Protein AF-A0A085LG33-F1 (afdb_monomer_lite)

Radius of gyration: 39.28 Å; chains: 1; bounding box: 78×73×115 Å

Secondary structure (DSSP, 8-state):
--------------------TTHHHHHHHHHHHHHHHHHHHS-----PPPPPPPPP-HHHHHHHHHHHHHHHHHHHHHHHGGG---HHHHHHHHHHHHHHHHHHHHHTSS---SSPP-----S---------------------------------------PPTT---HHHHHHHHHHHHHHHHHHHHH-SSTTHHHHHHHHHHHHHHHHTT-

Structure (mmCIF, N/CA/C/O backbone):
data_AF-A0A085LG33-F1
#
_entry.id   AF-A0A085LG33-F1
#
loop_
_atom_site.group_PDB
_atom_site.id
_atom_site.type_symbol
_atom_site.label_atom_id
_atom_site.label_alt_id
_atom_site.label_comp_id
_atom_site.label_asym_id
_atom_site.label_entity_id
_atom_site.label_seq_id
_atom_site.pdbx_PDB_ins_code
_atom_site.Cartn_x
_atom_site.Cartn_y
_atom_site.Cartn_z
_atom_site.occupancy
_atom_site.B_iso_or_equiv
_atom_site.auth_seq_id
_atom_site.auth_comp_id
_atom_site.auth_asym_id
_atom_site.auth_atom_id
_atom_site.pdbx_PDB_model_num
ATOM 1 N N . MET A 1 1 ? 47.974 -5.993 -89.145 1.00 41.78 1 MET A N 1
ATOM 2 C CA . MET A 1 1 ? 49.007 -6.316 -90.147 1.00 41.78 1 MET A CA 1
ATOM 3 C C . MET A 1 1 ? 50.126 -7.080 -89.443 1.00 41.78 1 MET A C 1
ATOM 5 O O . MET A 1 1 ? 50.953 -6.472 -88.785 1.00 41.78 1 MET A O 1
ATOM 9 N N . THR A 1 2 ? 50.053 -8.411 -89.475 1.00 54.66 2 THR A N 1
ATOM 10 C CA . THR A 1 2 ? 51.167 -9.375 -89.275 1.00 54.66 2 THR A CA 1
ATOM 11 C C . THR A 1 2 ? 51.956 -9.496 -90.606 1.00 54.66 2 THR A C 1
ATOM 13 O O . THR A 1 2 ? 51.573 -8.764 -91.527 1.00 54.66 2 THR A O 1
ATOM 16 N N . PRO A 1 3 ? 52.981 -10.370 -90.815 1.00 62.31 3 PRO A N 1
ATOM 17 C CA . PRO A 1 3 ? 53.649 -11.400 -89.975 1.00 62.31 3 PRO A CA 1
ATOM 18 C C . PRO A 1 3 ? 55.153 -11.077 -89.718 1.00 62.31 3 PRO A C 1
ATOM 20 O O . PRO A 1 3 ? 55.576 -9.968 -90.015 1.00 62.31 3 PRO A O 1
ATOM 23 N N . HIS A 1 4 ? 56.048 -11.920 -89.170 1.00 39.81 4 HIS A N 1
ATOM 24 C CA . HIS A 1 4 ? 56.007 -13.311 -88.651 1.00 39.81 4 HIS A CA 1
ATOM 25 C C . HIS A 1 4 ? 56.228 -13.303 -87.106 1.00 39.81 4 HIS A C 1
ATOM 27 O O . HIS A 1 4 ? 55.532 -12.516 -86.475 1.00 39.81 4 HIS A O 1
ATOM 33 N N . ALA A 1 5 ? 57.064 -14.065 -86.371 1.00 58.41 5 ALA A N 1
ATOM 34 C CA . ALA A 1 5 ? 58.000 -15.207 -86.545 1.00 58.41 5 ALA A CA 1
ATOM 35 C C . ALA A 1 5 ? 58.319 -15.794 -85.135 1.00 58.41 5 ALA A C 1
ATOM 37 O O . ALA A 1 5 ? 58.124 -15.076 -84.159 1.00 58.41 5 ALA A O 1
ATOM 38 N N . THR A 1 6 ? 58.876 -16.993 -84.889 1.00 49.44 6 THR A N 1
ATOM 39 C CA . THR A 1 6 ? 58.951 -18.317 -85.569 1.00 49.44 6 THR A CA 1
ATOM 40 C C . THR A 1 6 ? 59.405 -19.348 -84.490 1.00 49.44 6 THR A C 1
ATOM 42 O O . THR A 1 6 ? 59.875 -18.945 -83.428 1.00 49.44 6 THR A O 1
ATOM 45 N N . ALA A 1 7 ? 59.237 -20.663 -84.701 1.00 50.34 7 ALA A N 1
ATOM 46 C CA . ALA A 1 7 ? 59.680 -21.729 -83.774 1.00 50.34 7 ALA A CA 1
ATOM 47 C C . ALA A 1 7 ? 61.218 -21.990 -83.846 1.00 50.34 7 ALA A C 1
A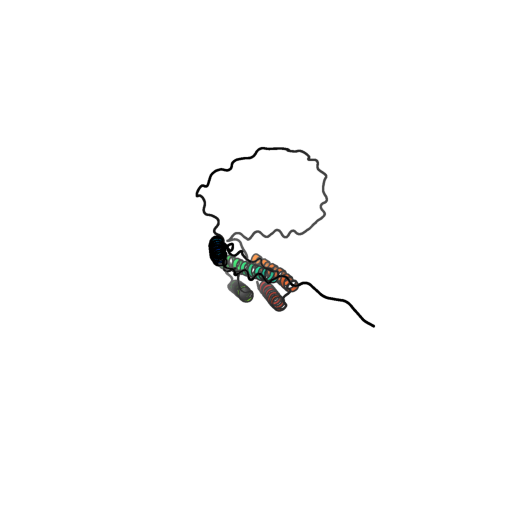TOM 49 O O . ALA A 1 7 ? 61.873 -21.449 -84.731 1.00 50.34 7 ALA A O 1
ATOM 50 N N . ALA A 1 8 ? 61.875 -22.796 -82.997 1.00 48.03 8 ALA A N 1
ATOM 51 C CA . ALA A 1 8 ? 61.416 -23.773 -81.996 1.00 48.03 8 ALA A CA 1
ATOM 52 C C . ALA A 1 8 ? 62.499 -24.038 -80.918 1.00 48.03 8 ALA A C 1
ATOM 54 O O . ALA A 1 8 ? 63.659 -23.714 -81.148 1.00 48.03 8 ALA A O 1
ATOM 55 N N . ASP A 1 9 ? 62.148 -24.743 -79.832 1.00 48.12 9 ASP A N 1
ATOM 56 C CA . ASP A 1 9 ? 62.780 -26.039 -79.496 1.00 48.12 9 ASP A CA 1
ATOM 57 C C . ASP A 1 9 ? 61.857 -26.876 -78.571 1.00 48.12 9 ASP A C 1
ATOM 59 O O . ASP A 1 9 ? 60.922 -26.338 -77.971 1.00 48.12 9 ASP A O 1
ATOM 63 N N . ALA A 1 10 ? 62.072 -28.194 -78.475 1.00 54.81 10 ALA A N 1
ATOM 64 C CA . ALA A 1 10 ? 61.230 -29.133 -77.730 1.00 54.81 10 ALA A CA 1
ATOM 65 C C . ALA A 1 10 ? 62.038 -30.227 -76.993 1.00 54.81 10 ALA A C 1
ATOM 67 O O . ALA A 1 10 ? 62.271 -31.319 -77.511 1.00 54.81 10 ALA A O 1
ATOM 68 N N . ALA A 1 11 ? 62.384 -29.962 -75.728 1.00 58.31 11 ALA A N 1
ATOM 69 C CA . ALA A 1 11 ? 63.059 -30.899 -74.818 1.00 58.31 11 ALA A CA 1
ATOM 70 C C . ALA A 1 11 ? 62.068 -31.622 -73.856 1.00 58.31 11 ALA A C 1
ATOM 72 O O . ALA A 1 11 ? 60.927 -31.178 -73.685 1.00 58.31 11 ALA A O 1
ATOM 73 N N . PRO A 1 12 ? 62.426 -32.783 -73.262 1.00 48.97 12 PRO A N 1
ATOM 74 C CA . PRO A 1 12 ? 61.438 -33.828 -72.963 1.00 48.97 12 PRO A CA 1
ATOM 75 C C . PRO A 1 12 ? 60.661 -33.698 -71.640 1.00 48.97 12 PRO A C 1
ATOM 77 O O . PRO A 1 12 ? 61.164 -33.273 -70.600 1.00 48.97 12 PRO A O 1
ATOM 80 N N . ARG A 1 13 ? 59.419 -34.210 -71.653 1.00 57.16 13 ARG A N 1
ATOM 81 C CA . ARG A 1 13 ? 58.534 -34.321 -70.478 1.00 57.16 13 ARG A CA 1
ATOM 82 C C . ARG A 1 13 ? 59.014 -35.393 -69.488 1.00 57.16 13 ARG A C 1
ATOM 84 O O . ARG A 1 13 ? 58.616 -36.555 -69.579 1.00 57.16 13 ARG A O 1
ATOM 91 N N . ALA A 1 14 ? 59.783 -34.996 -68.479 1.00 50.53 14 ALA A N 1
ATOM 92 C CA . ALA A 1 14 ? 60.143 -35.868 -67.360 1.00 50.53 14 ALA A CA 1
ATOM 93 C C . ALA A 1 14 ? 58.931 -36.179 -66.448 1.00 50.53 14 ALA A C 1
ATOM 95 O O . ALA A 1 14 ? 58.650 -35.456 -65.490 1.00 50.53 14 ALA A O 1
ATOM 96 N N . ARG A 1 15 ? 58.221 -37.290 -66.700 1.00 57.84 15 ARG A N 1
ATOM 97 C CA . ARG A 1 15 ? 57.230 -37.849 -65.756 1.00 57.84 15 ARG A CA 1
ATOM 98 C C . ARG A 1 15 ? 57.931 -38.328 -64.474 1.00 57.84 15 ARG A C 1
ATOM 100 O O . ARG A 1 15 ? 58.356 -39.475 -64.396 1.00 57.84 15 ARG A O 1
ATOM 107 N N . ARG A 1 16 ? 58.000 -37.482 -63.440 1.00 57.19 16 ARG A N 1
ATOM 108 C CA . ARG A 1 16 ? 58.341 -37.926 -62.076 1.00 57.19 16 ARG A CA 1
ATOM 109 C C . ARG A 1 16 ? 57.080 -38.380 -61.340 1.00 57.19 16 ARG A C 1
ATOM 111 O O . ARG A 1 16 ? 56.243 -37.569 -60.949 1.00 57.19 16 ARG A O 1
ATOM 118 N N . THR A 1 17 ? 56.943 -39.690 -61.171 1.00 53.16 17 THR A N 1
ATOM 119 C CA . THR A 1 17 ? 55.917 -40.317 -60.333 1.00 53.16 17 THR A CA 1
ATOM 120 C C . THR A 1 17 ? 56.152 -39.984 -58.856 1.00 53.16 17 THR A C 1
ATOM 122 O O . THR A 1 17 ? 57.271 -40.064 -58.355 1.00 53.16 17 THR A O 1
ATOM 125 N N . ARG A 1 18 ? 55.089 -39.604 -58.136 1.00 60.16 18 ARG A N 1
ATOM 126 C CA . ARG A 1 18 ? 55.123 -39.410 -56.675 1.00 60.16 18 ARG A CA 1
ATOM 127 C C . ARG A 1 18 ? 54.952 -40.761 -55.973 1.00 60.16 18 ARG A C 1
ATOM 129 O O . ARG A 1 18 ? 54.028 -41.489 -56.331 1.00 60.16 18 ARG A O 1
ATOM 136 N N . PRO A 1 19 ? 55.726 -41.036 -54.910 1.00 48.34 19 PRO A N 1
ATOM 137 C CA . PRO A 1 19 ? 55.093 -41.581 -53.706 1.00 48.34 19 PRO A CA 1
ATOM 138 C C . PRO A 1 19 ? 55.741 -41.071 -52.401 1.00 48.34 19 PRO A C 1
ATOM 140 O O . PRO A 1 19 ? 56.693 -41.654 -51.901 1.00 48.34 19 PRO A O 1
ATOM 143 N N . ALA A 1 20 ? 55.175 -40.018 -51.799 1.00 52.09 20 ALA A N 1
ATOM 144 C CA . ALA A 1 20 ? 55.536 -39.566 -50.439 1.00 52.09 20 ALA A CA 1
ATOM 145 C C . ALA A 1 20 ? 54.315 -39.237 -49.545 1.00 52.09 20 ALA A C 1
ATOM 147 O O . ALA A 1 20 ? 54.454 -38.857 -48.386 1.00 52.09 20 ALA A O 1
ATOM 148 N N . ALA A 1 21 ? 53.090 -39.426 -50.049 1.00 53.28 21 ALA A N 1
ATOM 149 C CA . ALA A 1 21 ? 51.847 -38.987 -49.399 1.00 53.28 21 ALA A CA 1
ATOM 150 C C . ALA A 1 21 ? 51.365 -39.864 -48.216 1.00 53.28 21 ALA A C 1
ATOM 152 O O . ALA A 1 21 ? 50.241 -39.690 -47.748 1.00 53.28 21 ALA A O 1
ATOM 153 N N . ARG A 1 22 ? 52.183 -40.814 -47.735 1.00 52.50 22 ARG A N 1
ATOM 154 C CA . ARG A 1 22 ? 51.865 -41.654 -46.561 1.00 52.50 22 ARG A CA 1
ATOM 155 C C . ARG A 1 22 ? 52.413 -41.070 -45.253 1.00 52.50 22 ARG A C 1
ATOM 157 O O . ARG A 1 22 ? 51.675 -41.030 -44.276 1.00 52.50 22 ARG A O 1
ATOM 164 N N . ALA A 1 23 ? 53.638 -40.538 -45.254 1.00 53.12 23 ALA A N 1
ATOM 165 C CA . ALA A 1 23 ? 54.247 -39.936 -44.062 1.00 53.12 23 ALA A CA 1
ATOM 166 C C . ALA A 1 23 ? 53.465 -38.702 -43.571 1.00 53.12 23 ALA A C 1
ATOM 168 O O . ALA A 1 23 ? 53.083 -38.630 -42.406 1.00 53.12 23 ALA A O 1
ATOM 169 N N . GLY A 1 24 ? 53.131 -37.778 -44.482 1.00 51.50 24 GLY A N 1
ATOM 170 C CA . GLY A 1 24 ? 52.383 -36.562 -44.137 1.00 51.50 24 GLY A CA 1
ATOM 171 C C . GLY A 1 24 ? 50.966 -36.817 -43.607 1.00 51.50 24 GLY A C 1
ATOM 172 O O . GLY A 1 24 ? 50.487 -36.046 -42.784 1.00 51.50 24 GLY A O 1
ATOM 173 N N . ARG A 1 25 ? 50.302 -37.912 -44.016 1.00 53.66 25 ARG A N 1
ATOM 174 C CA . ARG A 1 25 ? 48.981 -38.281 -43.474 1.00 53.66 25 ARG A CA 1
ATOM 175 C C . ARG A 1 25 ? 49.061 -38.802 -42.042 1.00 53.66 25 ARG A C 1
ATOM 177 O O . ARG A 1 25 ? 48.200 -38.447 -41.249 1.00 53.66 25 ARG A O 1
ATOM 184 N N . LEU A 1 26 ? 50.082 -39.590 -41.700 1.00 53.78 26 LEU A N 1
ATOM 185 C CA . LEU A 1 26 ? 50.300 -40.010 -40.312 1.00 53.78 26 LEU A CA 1
ATOM 186 C C . LEU A 1 26 ? 50.648 -38.814 -39.422 1.00 53.78 26 LEU A C 1
ATOM 188 O O . LEU A 1 26 ? 50.049 -38.674 -38.362 1.00 53.78 26 LEU A O 1
ATOM 192 N N . LEU A 1 27 ? 51.524 -37.912 -39.880 1.00 55.50 27 LEU A N 1
ATOM 193 C CA . LEU A 1 27 ? 51.851 -36.699 -39.126 1.00 55.50 27 LEU A CA 1
ATOM 194 C C . LEU A 1 27 ? 50.610 -35.817 -38.898 1.00 55.50 27 LEU A C 1
ATOM 196 O O . LEU A 1 27 ? 50.380 -35.390 -37.775 1.00 55.50 27 LEU A O 1
ATOM 200 N N . ALA A 1 28 ? 49.783 -35.605 -39.929 1.00 56.53 28 ALA A N 1
ATOM 201 C CA . ALA A 1 28 ? 48.558 -34.810 -39.825 1.00 56.53 28 ALA A CA 1
ATOM 202 C C . ALA A 1 28 ? 47.484 -35.451 -38.927 1.00 56.53 28 ALA A C 1
ATOM 204 O O . ALA A 1 28 ? 46.782 -34.740 -38.214 1.00 56.53 28 ALA A O 1
ATOM 205 N N . VAL A 1 29 ? 47.353 -36.783 -38.925 1.00 58.19 29 VAL A N 1
ATOM 206 C CA . VAL A 1 29 ? 46.463 -37.481 -37.981 1.00 58.19 29 VAL A CA 1
ATOM 207 C C . VAL A 1 29 ? 46.992 -37.353 -36.553 1.00 58.19 29 VAL A C 1
ATOM 209 O O . VAL A 1 29 ? 46.208 -37.074 -35.655 1.00 58.19 29 VAL A O 1
ATOM 212 N N . VAL A 1 30 ? 48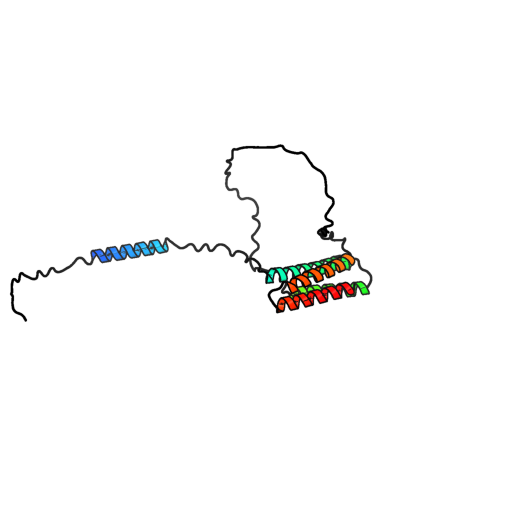.305 -37.485 -36.337 1.00 60.94 30 VAL A N 1
ATOM 213 C CA . VAL A 1 30 ? 48.917 -37.309 -35.010 1.00 60.94 30 VAL A CA 1
ATOM 214 C C . VAL A 1 30 ? 48.776 -35.870 -34.510 1.00 60.94 30 VAL A C 1
ATOM 216 O O . VAL A 1 30 ? 48.433 -35.692 -33.347 1.00 60.94 30 VAL A O 1
ATOM 219 N N . THR A 1 31 ? 48.963 -34.843 -35.348 1.00 60.75 31 THR A N 1
ATOM 220 C CA . THR A 1 31 ? 48.772 -33.450 -34.909 1.00 60.75 31 THR A CA 1
ATOM 221 C C . THR A 1 31 ? 47.308 -33.111 -34.656 1.00 60.75 31 THR A C 1
ATOM 223 O O . THR A 1 31 ? 47.037 -32.461 -33.655 1.00 60.75 31 THR A O 1
ATOM 226 N N . VAL A 1 32 ? 46.361 -33.585 -35.478 1.00 61.75 32 VAL A N 1
ATOM 227 C CA . VAL A 1 32 ? 44.919 -33.381 -35.229 1.00 61.75 32 VAL A CA 1
ATOM 228 C C . VAL A 1 32 ? 44.456 -34.126 -33.974 1.00 61.75 32 VAL A C 1
ATOM 230 O O . VAL A 1 32 ? 43.699 -33.563 -33.186 1.00 61.75 32 VAL A O 1
ATOM 233 N N . LEU A 1 33 ? 44.944 -35.349 -33.737 1.00 58.44 33 LEU A N 1
ATOM 234 C CA . LEU A 1 33 ? 44.671 -36.089 -32.504 1.00 58.44 33 LEU A CA 1
ATOM 235 C C . LEU A 1 33 ? 45.289 -35.379 -31.289 1.00 58.44 33 LEU A C 1
ATOM 237 O O . LEU A 1 33 ? 44.627 -35.251 -30.266 1.00 58.44 33 LEU A O 1
ATOM 241 N N . ALA A 1 34 ? 46.512 -34.854 -31.412 1.00 59.59 34 ALA A N 1
ATOM 242 C CA . ALA A 1 34 ? 47.170 -34.094 -30.353 1.00 59.59 34 ALA A CA 1
ATOM 243 C C . ALA A 1 34 ? 46.440 -32.779 -30.044 1.00 59.59 34 ALA A C 1
ATOM 245 O O . ALA A 1 34 ? 46.201 -32.502 -28.876 1.00 59.59 34 ALA A O 1
ATOM 246 N N . THR A 1 35 ? 46.015 -31.998 -31.046 1.00 59.50 35 THR A N 1
ATOM 247 C CA . THR A 1 35 ? 45.195 -30.796 -30.808 1.00 59.50 35 THR A CA 1
ATOM 248 C C . THR A 1 35 ? 43.793 -31.135 -30.315 1.00 59.50 35 THR A C 1
ATOM 250 O O . THR A 1 35 ? 43.238 -30.360 -29.552 1.00 59.50 35 THR A O 1
ATOM 253 N N . GLY A 1 36 ? 43.226 -32.287 -30.687 1.00 59.34 36 GLY A N 1
ATOM 254 C CA . GLY A 1 36 ? 41.953 -32.767 -30.142 1.00 59.34 36 GLY A CA 1
ATOM 255 C C . GLY A 1 36 ? 42.060 -33.145 -28.663 1.00 59.34 36 GLY A C 1
ATOM 256 O O . GLY A 1 36 ? 41.227 -32.734 -27.863 1.00 59.34 36 GLY A O 1
ATOM 257 N N . VAL A 1 37 ? 43.122 -33.857 -28.276 1.00 59.72 37 VAL A N 1
ATOM 258 C CA . VAL A 1 37 ? 43.412 -34.199 -26.873 1.00 59.72 37 VAL A CA 1
ATOM 259 C C . VAL A 1 37 ? 43.822 -32.963 -26.067 1.00 59.72 37 VAL A C 1
ATOM 261 O O . VAL A 1 37 ? 43.405 -32.835 -24.924 1.00 59.72 37 VAL A O 1
ATOM 264 N N . LEU A 1 38 ? 44.559 -32.015 -26.652 1.00 56.62 38 LEU A N 1
ATOM 265 C CA . LEU A 1 38 ? 44.864 -30.729 -26.015 1.00 56.62 38 LEU A CA 1
ATOM 266 C C . LEU A 1 38 ? 43.639 -29.812 -25.927 1.00 56.62 38 LEU A C 1
ATOM 268 O O . LEU A 1 38 ? 43.544 -29.078 -24.960 1.00 56.62 38 LEU A O 1
ATOM 272 N N . ALA A 1 39 ? 42.677 -29.875 -26.850 1.00 57.59 39 ALA A N 1
ATOM 273 C CA . ALA A 1 39 ? 41.408 -29.150 -26.735 1.00 57.59 39 ALA A CA 1
ATOM 274 C C . ALA A 1 39 ? 40.456 -29.795 -25.712 1.00 57.59 39 ALA A C 1
ATOM 276 O O . ALA A 1 39 ? 39.736 -29.085 -25.025 1.00 57.59 39 ALA A O 1
ATOM 277 N N . ALA A 1 40 ? 40.488 -31.123 -25.559 1.00 55.81 40 ALA A N 1
ATOM 278 C CA . ALA A 1 40 ? 39.807 -31.820 -24.465 1.00 55.81 40 ALA A CA 1
ATOM 279 C C . ALA A 1 40 ? 40.518 -31.631 -23.105 1.00 55.81 40 ALA A C 1
ATOM 281 O O . ALA A 1 40 ? 39.871 -31.681 -22.063 1.00 55.81 40 ALA A O 1
ATOM 282 N N . GLY A 1 41 ? 41.838 -31.406 -23.115 1.00 52.56 41 GLY A N 1
ATOM 283 C CA . GLY A 1 41 ? 42.666 -31.077 -21.947 1.00 52.56 41 GLY A CA 1
ATOM 284 C C . GLY A 1 41 ? 42.576 -29.604 -21.538 1.00 52.56 41 GLY A C 1
ATOM 285 O O . GLY A 1 41 ? 42.539 -29.300 -20.351 1.00 52.56 41 GLY A O 1
ATOM 286 N N . CYS A 1 42 ? 42.395 -28.698 -22.502 1.00 58.59 42 CYS A N 1
ATOM 287 C CA . CYS A 1 42 ? 41.760 -27.393 -22.324 1.00 58.59 42 CYS A CA 1
ATOM 288 C C . CYS A 1 42 ? 40.250 -27.576 -22.118 1.00 58.59 42 CYS A C 1
ATOM 290 O O . CYS A 1 42 ? 39.437 -26.928 -22.778 1.00 58.59 42 CYS A O 1
ATOM 292 N N . GLY A 1 43 ? 39.881 -28.466 -21.192 1.00 53.72 43 GLY A N 1
ATOM 293 C CA . GLY A 1 43 ? 38.531 -28.548 -20.678 1.00 53.72 43 GLY A CA 1
ATOM 294 C C . GLY A 1 43 ? 38.177 -27.168 -20.157 1.00 53.72 43 GLY A C 1
ATOM 295 O O . GLY A 1 43 ? 38.737 -26.723 -19.155 1.00 53.72 43 GLY A O 1
ATOM 296 N N . VAL A 1 44 ? 37.300 -26.473 -20.884 1.00 55.47 44 VAL A N 1
ATOM 297 C CA . VAL A 1 44 ? 36.755 -25.193 -20.451 1.00 55.47 44 VAL A CA 1
ATOM 298 C C . VAL A 1 44 ? 35.998 -25.500 -19.177 1.00 55.47 44 VAL A C 1
ATOM 300 O O . VAL A 1 44 ? 34.879 -26.015 -19.213 1.00 55.47 44 VAL A O 1
ATOM 303 N N . ARG A 1 45 ? 36.652 -25.240 -18.044 1.00 55.88 45 ARG A N 1
ATOM 304 C CA . ARG A 1 45 ? 36.001 -25.284 -16.754 1.00 55.88 45 ARG A CA 1
ATOM 305 C C . ARG A 1 45 ? 35.010 -24.133 -16.785 1.00 55.88 45 ARG A C 1
ATOM 307 O O . ARG A 1 45 ? 35.365 -22.980 -16.564 1.00 55.88 45 ARG A O 1
ATOM 314 N N . LEU A 1 46 ? 33.768 -24.465 -17.120 1.00 54.66 46 LEU A N 1
ATOM 315 C CA . LEU A 1 46 ? 32.613 -23.634 -16.834 1.00 54.66 46 LEU A CA 1
ATOM 316 C C . LEU A 1 46 ? 32.390 -23.687 -15.319 1.00 54.66 46 LEU A C 1
ATOM 318 O O . LEU A 1 46 ? 31.386 -24.198 -14.833 1.00 54.66 46 LEU A O 1
ATOM 322 N N . ASP A 1 47 ? 33.359 -23.143 -14.581 1.00 63.00 47 ASP A N 1
ATOM 323 C CA . ASP A 1 47 ? 33.069 -22.398 -13.366 1.00 63.00 47 ASP A CA 1
ATOM 324 C C . ASP A 1 47 ? 32.396 -21.106 -13.830 1.00 63.00 47 ASP A C 1
ATOM 326 O O . ASP A 1 47 ? 32.972 -20.019 -13.844 1.00 63.00 47 ASP A O 1
ATOM 330 N N . THR A 1 48 ? 31.154 -21.264 -14.295 1.00 78.12 48 THR A N 1
ATOM 331 C CA . THR A 1 48 ? 30.183 -20.184 -14.247 1.00 78.12 48 THR A CA 1
ATOM 332 C C . THR A 1 48 ? 30.175 -19.743 -12.785 1.00 78.12 48 THR A C 1
ATOM 334 O O . THR A 1 48 ? 29.964 -20.607 -11.926 1.00 78.12 48 THR A O 1
ATOM 337 N N . PRO A 1 49 ? 30.466 -18.468 -12.469 1.00 75.94 49 PRO A N 1
ATOM 338 C CA . PRO A 1 49 ? 30.380 -18.005 -11.091 1.00 75.94 49 PRO A CA 1
ATOM 339 C C . PRO A 1 49 ? 28.971 -18.292 -10.547 1.00 75.94 49 PRO A C 1
ATOM 341 O O . PRO A 1 49 ? 28.028 -18.372 -11.347 1.00 75.94 49 PRO A O 1
ATOM 344 N N . PRO A 1 50 ? 28.812 -18.473 -9.223 1.00 79.19 50 PRO A N 1
ATOM 345 C CA . PRO A 1 50 ? 27.489 -18.653 -8.636 1.00 79.19 50 PRO A CA 1
ATOM 346 C C . PRO A 1 50 ? 26.560 -17.519 -9.100 1.00 79.19 50 PRO A C 1
ATOM 348 O O . PRO A 1 50 ? 27.036 -16.394 -9.293 1.00 79.19 50 PRO A O 1
ATOM 351 N N . PRO A 1 51 ? 25.268 -17.806 -9.342 1.00 83.12 51 PRO A N 1
ATOM 352 C CA . PRO A 1 51 ? 24.328 -16.802 -9.819 1.00 83.12 51 PRO A CA 1
ATOM 353 C C . PRO A 1 51 ? 24.310 -15.621 -8.847 1.00 83.12 51 PRO A C 1
ATOM 355 O O . PRO A 1 51 ? 23.998 -15.774 -7.672 1.00 83.12 51 PRO A O 1
ATOM 358 N N . THR A 1 52 ? 24.692 -14.447 -9.341 1.00 86.88 52 THR A N 1
ATOM 359 C CA . THR A 1 52 ? 24.653 -13.201 -8.577 1.00 86.88 52 THR A CA 1
ATOM 360 C C . THR A 1 52 ? 23.233 -12.663 -8.551 1.00 86.88 52 THR A C 1
ATOM 362 O O . THR A 1 52 ? 22.563 -12.683 -9.588 1.00 86.88 52 THR A O 1
ATOM 365 N N . GLU A 1 53 ? 22.813 -12.111 -7.418 1.00 87.62 53 GLU A N 1
ATOM 366 C CA . GLU A 1 53 ? 21.530 -11.421 -7.308 1.00 87.62 53 GLU A CA 1
ATOM 367 C C . GLU A 1 53 ? 21.396 -10.311 -8.370 1.00 87.62 53 GLU A C 1
ATOM 369 O O . GLU A 1 53 ? 22.323 -9.509 -8.549 1.00 87.62 53 GLU A O 1
ATOM 374 N N . PRO A 1 54 ? 20.285 -10.265 -9.132 1.00 87.62 54 PRO A N 1
ATOM 375 C CA . PRO A 1 54 ? 20.048 -9.173 -10.061 1.00 87.62 54 PRO A CA 1
ATOM 376 C C . PRO A 1 54 ? 19.738 -7.889 -9.286 1.00 87.62 54 PRO A C 1
ATOM 378 O O . PRO A 1 54 ? 18.898 -7.878 -8.392 1.00 87.62 54 PRO A O 1
ATOM 381 N N . SER A 1 55 ? 20.385 -6.786 -9.670 1.00 89.94 55 SER A N 1
ATOM 382 C CA . SER A 1 55 ? 20.053 -5.458 -9.140 1.00 89.94 55 SER A CA 1
ATOM 383 C C . SER A 1 55 ? 18.573 -5.144 -9.392 1.00 89.94 55 SER A C 1
ATOM 385 O O . SER A 1 55 ? 18.159 -5.202 -10.555 1.00 89.94 55 SER A O 1
ATOM 387 N N . PRO A 1 56 ? 17.809 -4.721 -8.367 1.00 91.62 56 PRO A N 1
ATOM 388 C CA . PRO A 1 56 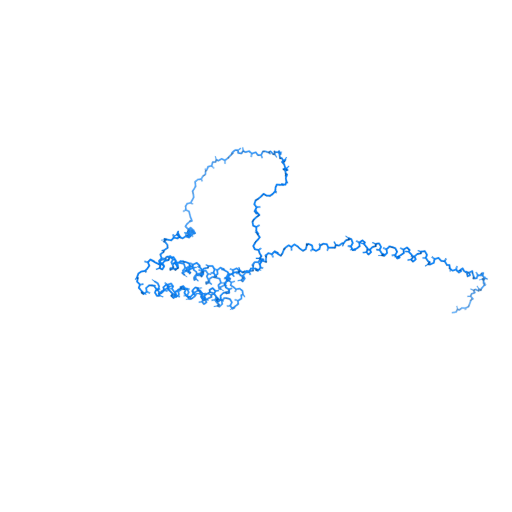? 16.496 -4.116 -8.552 1.00 91.62 56 PRO A CA 1
ATOM 389 C C . PRO A 1 56 ? 16.534 -2.976 -9.575 1.00 91.62 56 PRO A C 1
ATOM 391 O O . PRO A 1 56 ? 17.517 -2.227 -9.650 1.00 91.62 56 PRO A O 1
ATOM 394 N N . ASP A 1 57 ? 15.461 -2.838 -10.354 1.00 93.81 57 ASP A N 1
ATOM 395 C CA . ASP A 1 57 ? 15.239 -1.680 -11.221 1.00 93.81 57 ASP A CA 1
ATOM 396 C C . ASP A 1 57 ? 14.344 -0.629 -10.533 1.00 93.81 57 ASP A C 1
ATOM 398 O O . ASP A 1 57 ? 13.917 -0.789 -9.390 1.00 93.81 57 ASP A O 1
ATOM 402 N N . THR A 1 58 ? 14.064 0.486 -11.211 1.00 96.00 58 THR A N 1
ATOM 403 C CA . THR A 1 58 ? 13.240 1.565 -10.640 1.00 96.00 58 THR A CA 1
ATOM 404 C C . THR A 1 58 ? 11.792 1.143 -10.367 1.00 96.00 58 THR A C 1
ATOM 406 O O . THR A 1 58 ? 11.174 1.686 -9.459 1.00 96.00 58 THR A O 1
ATOM 409 N N . VAL A 1 59 ? 11.234 0.193 -11.122 1.00 96.94 59 VAL A N 1
ATOM 410 C CA . VAL A 1 59 ? 9.877 -0.325 -10.889 1.00 96.94 59 VAL A CA 1
ATOM 411 C C . VAL A 1 59 ? 9.880 -1.196 -9.635 1.00 96.94 59 VAL A C 1
ATOM 413 O O . VAL A 1 59 ? 9.008 -1.034 -8.784 1.00 96.94 59 VAL A O 1
ATOM 416 N N . GLU A 1 60 ? 10.894 -2.049 -9.482 1.00 96.81 60 GLU A N 1
ATOM 417 C CA . GLU A 1 60 ? 11.061 -2.912 -8.311 1.00 96.81 60 GLU A CA 1
ATOM 418 C C . GLU A 1 60 ? 11.325 -2.116 -7.024 1.00 96.81 60 GLU A C 1
ATOM 420 O O . GLU A 1 60 ? 10.683 -2.369 -6.010 1.00 96.81 60 GLU A O 1
ATOM 425 N N . VAL A 1 61 ? 12.181 -1.088 -7.061 1.00 97.38 61 VAL A N 1
ATOM 426 C CA . VAL A 1 61 ? 12.437 -0.219 -5.893 1.00 97.38 61 VAL A CA 1
ATOM 427 C C . VAL A 1 61 ? 11.161 0.494 -5.421 1.00 97.38 61 VAL A C 1
ATOM 429 O O . VAL A 1 61 ? 10.904 0.557 -4.220 1.00 97.38 61 VAL A O 1
ATOM 432 N N . LEU A 1 62 ? 10.333 1.000 -6.345 1.00 98.25 62 LEU A N 1
ATOM 433 C CA . LEU A 1 62 ? 9.058 1.644 -5.997 1.00 98.25 62 LEU A CA 1
ATOM 434 C C . LEU A 1 62 ? 8.010 0.636 -5.491 1.00 98.25 62 LEU A C 1
ATOM 436 O O . LEU A 1 62 ? 7.190 0.983 -4.645 1.00 98.25 62 LEU A O 1
ATOM 440 N N . ARG A 1 63 ? 8.036 -0.604 -5.998 1.00 98.00 63 ARG A N 1
ATOM 441 C CA . ARG A 1 63 ? 7.157 -1.701 -5.568 1.00 98.00 63 ARG A CA 1
ATOM 442 C C . ARG A 1 63 ? 7.505 -2.172 -4.155 1.00 98.00 63 ARG A C 1
ATOM 444 O O . ARG A 1 63 ? 6.625 -2.195 -3.302 1.00 98.00 63 ARG A O 1
ATOM 451 N N . SER A 1 64 ? 8.773 -2.502 -3.908 1.00 97.81 64 SER A N 1
ATOM 452 C CA . SER A 1 64 ? 9.245 -2.985 -2.606 1.00 97.81 64 SER A CA 1
ATOM 453 C C . SER A 1 64 ? 9.118 -1.920 -1.511 1.00 97.81 64 SER A C 1
ATOM 455 O O . SER A 1 64 ? 8.634 -2.242 -0.435 1.00 97.81 64 SER A O 1
ATOM 457 N N . GLY A 1 65 ? 9.394 -0.638 -1.792 1.00 98.06 65 GLY A N 1
ATOM 458 C CA . GLY A 1 65 ? 9.185 0.431 -0.802 1.00 98.06 65 GLY A CA 1
ATOM 459 C C . GLY A 1 65 ? 7.731 0.557 -0.314 1.00 98.06 65 GLY A C 1
ATOM 460 O O . GLY A 1 65 ? 7.495 0.762 0.873 1.00 98.06 65 GLY A O 1
ATOM 461 N N . ALA A 1 66 ? 6.749 0.363 -1.202 1.00 98.31 66 ALA A N 1
ATOM 462 C CA . ALA A 1 66 ? 5.332 0.345 -0.824 1.00 98.31 66 ALA A CA 1
ATOM 463 C C . ALA A 1 66 ? 4.920 -0.948 -0.082 1.00 98.31 66 ALA A C 1
ATOM 465 O O . ALA A 1 66 ? 3.988 -0.929 0.720 1.00 98.31 66 ALA A O 1
ATOM 466 N N . VAL A 1 67 ? 5.619 -2.067 -0.314 1.00 98.69 67 VAL A N 1
ATOM 467 C CA . VAL A 1 67 ? 5.455 -3.304 0.472 1.00 98.69 67 VAL A CA 1
ATOM 468 C C . VAL A 1 67 ? 6.012 -3.122 1.886 1.00 98.69 67 VAL A C 1
ATOM 470 O O . VAL A 1 67 ? 5.335 -3.487 2.844 1.00 98.69 67 VAL A O 1
ATOM 473 N N . ASP A 1 68 ? 7.192 -2.516 2.032 1.00 98.44 68 ASP A N 1
ATOM 474 C CA . ASP A 1 68 ? 7.818 -2.241 3.331 1.00 98.44 68 ASP A CA 1
ATOM 475 C C . ASP A 1 68 ? 6.976 -1.277 4.183 1.00 98.44 68 ASP A C 1
ATOM 477 O O . ASP A 1 68 ? 6.806 -1.496 5.386 1.00 98.44 68 ASP A O 1
ATOM 481 N N . ASP A 1 69 ? 6.385 -0.247 3.568 1.00 98.38 69 ASP A N 1
ATOM 482 C CA . ASP A 1 69 ? 5.457 0.669 4.241 1.00 98.38 69 ASP A CA 1
ATOM 483 C C . ASP A 1 69 ? 4.184 -0.053 4.723 1.00 98.38 69 ASP A C 1
ATOM 485 O O . ASP A 1 69 ? 3.807 0.073 5.894 1.00 98.38 69 ASP A O 1
ATOM 489 N N . ALA A 1 70 ? 3.565 -0.887 3.880 1.00 98.31 70 ALA A N 1
ATOM 490 C CA . ALA A 1 70 ? 2.392 -1.675 4.264 1.00 98.31 70 ALA A CA 1
ATOM 491 C C . ALA A 1 70 ? 2.708 -2.701 5.375 1.00 98.31 70 ALA A C 1
ATOM 493 O O . ALA A 1 70 ? 1.954 -2.825 6.345 1.00 98.31 70 ALA A O 1
ATOM 494 N N . LEU A 1 71 ? 3.852 -3.392 5.301 1.00 98.44 71 LEU A N 1
ATOM 495 C CA . LEU A 1 71 ? 4.316 -4.304 6.355 1.00 98.44 71 LEU A CA 1
ATOM 496 C C . LEU A 1 71 ? 4.612 -3.566 7.669 1.00 98.44 71 LEU A C 1
ATOM 498 O O . LEU A 1 71 ? 4.296 -4.079 8.745 1.00 98.44 71 LEU A O 1
ATOM 502 N N . THR A 1 72 ? 5.151 -2.347 7.597 1.00 97.69 72 THR A N 1
ATOM 503 C CA . THR A 1 72 ? 5.388 -1.488 8.768 1.00 97.69 72 THR A CA 1
ATOM 504 C C . THR A 1 72 ? 4.073 -1.107 9.452 1.00 97.69 72 THR A C 1
ATOM 506 O O . THR A 1 72 ? 3.961 -1.222 10.675 1.00 97.69 72 THR A O 1
ATOM 509 N N . VAL A 1 73 ? 3.045 -0.730 8.683 1.00 97.75 73 VAL A N 1
ATOM 510 C CA . VAL A 1 73 ? 1.695 -0.464 9.210 1.00 97.75 73 VAL A CA 1
ATOM 511 C C . VAL A 1 73 ? 1.105 -1.714 9.872 1.00 97.75 73 VAL A C 1
ATOM 513 O O . VAL A 1 73 ? 0.626 -1.632 11.006 1.00 97.75 73 VAL A O 1
ATOM 516 N N . ALA A 1 74 ? 1.180 -2.881 9.223 1.00 97.81 74 ALA A N 1
ATOM 517 C CA . ALA A 1 74 ? 0.675 -4.136 9.784 1.00 97.81 74 ALA A CA 1
ATOM 518 C C . ALA A 1 74 ? 1.378 -4.512 11.106 1.00 97.81 74 ALA A C 1
ATOM 520 O O . ALA A 1 74 ? 0.717 -4.884 12.080 1.00 97.81 74 ALA A O 1
ATOM 521 N N . ALA A 1 75 ? 2.704 -4.348 11.179 1.00 97.00 75 ALA A N 1
ATOM 522 C CA . ALA A 1 75 ? 3.489 -4.600 12.386 1.00 97.00 75 ALA A CA 1
ATOM 523 C C . ALA A 1 75 ? 3.137 -3.639 13.539 1.00 97.00 75 ALA A C 1
ATOM 525 O O . ALA A 1 75 ? 2.992 -4.079 14.682 1.00 97.00 75 ALA A O 1
ATOM 526 N N . LEU A 1 76 ? 2.939 -2.346 13.252 1.00 97.44 76 LEU A N 1
ATOM 527 C CA . LEU A 1 76 ? 2.512 -1.361 14.252 1.00 97.44 76 LEU A CA 1
ATOM 528 C C . LEU A 1 76 ? 1.105 -1.664 14.781 1.00 97.44 76 LEU A C 1
ATOM 530 O O . LEU A 1 76 ? 0.893 -1.652 15.994 1.00 97.44 76 LEU A O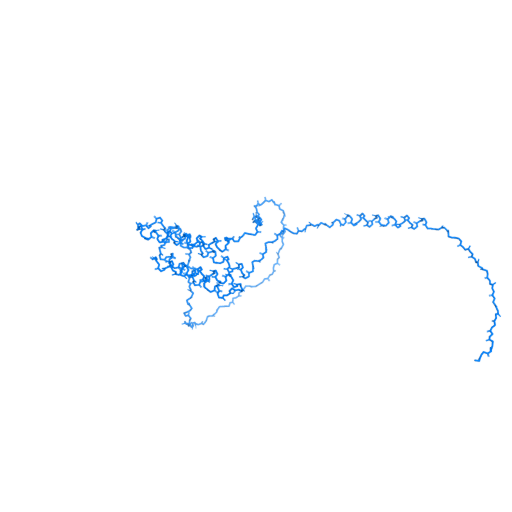 1
ATOM 534 N N . VAL A 1 77 ? 0.153 -2.014 13.908 1.00 97.88 77 VAL A N 1
ATOM 535 C CA . VAL A 1 77 ? -1.189 -2.438 14.341 1.00 97.88 77 VAL A CA 1
ATOM 536 C C . VAL A 1 77 ? -1.114 -3.689 15.224 1.00 97.88 77 VAL A C 1
ATOM 538 O O . VAL A 1 77 ? -1.801 -3.751 16.248 1.00 97.88 77 VAL A O 1
ATOM 541 N N . ALA A 1 78 ? -0.263 -4.661 14.884 1.00 96.88 78 ALA A N 1
ATOM 542 C CA . ALA A 1 78 ? -0.071 -5.872 15.678 1.00 96.88 78 ALA A CA 1
ATOM 543 C C . ALA A 1 78 ? 0.534 -5.597 17.073 1.00 96.88 78 ALA A C 1
ATOM 545 O O . ALA A 1 78 ? 0.107 -6.224 18.045 1.00 96.88 78 ALA A O 1
ATOM 546 N N . ASP A 1 79 ? 1.469 -4.646 17.204 1.00 96.38 79 ASP A N 1
ATOM 547 C CA . ASP A 1 79 ? 2.024 -4.237 18.505 1.00 96.38 79 ASP A CA 1
ATOM 548 C C . ASP A 1 79 ? 1.000 -3.455 19.353 1.00 96.38 79 ASP A C 1
ATOM 550 O O . ASP A 1 79 ? 0.878 -3.689 20.556 1.00 96.38 79 ASP A O 1
ATOM 554 N N . VAL A 1 80 ? 0.217 -2.563 18.735 1.00 97.00 80 VAL A N 1
ATOM 555 C CA . VAL A 1 80 ? -0.769 -1.705 19.421 1.00 97.00 80 VAL A CA 1
ATOM 556 C C . VAL A 1 80 ? -2.002 -2.482 19.892 1.00 97.00 80 VAL A C 1
ATOM 558 O O . VAL A 1 80 ? -2.466 -2.283 21.020 1.00 97.00 80 VAL A O 1
ATOM 561 N N . THR A 1 81 ? -2.536 -3.376 19.055 1.00 96.88 81 THR A N 1
ATOM 562 C CA . THR A 1 81 ? -3.838 -4.044 19.259 1.00 96.88 81 THR A CA 1
ATOM 563 C C . THR A 1 81 ? -4.018 -4.678 20.654 1.00 96.88 81 THR A C 1
ATOM 565 O O . THR A 1 81 ? -5.056 -4.427 21.268 1.00 96.88 81 THR A O 1
ATOM 568 N N . PRO A 1 82 ? -3.042 -5.410 21.240 1.00 96.44 82 PRO A N 1
ATOM 569 C CA . PRO A 1 82 ? -3.165 -5.999 22.583 1.00 96.44 82 PRO A CA 1
ATOM 570 C C . PRO A 1 82 ? -3.390 -5.012 23.744 1.00 96.44 82 PRO A C 1
ATOM 572 O O . PRO A 1 82 ? -3.672 -5.449 24.861 1.00 96.44 82 PRO A O 1
ATOM 575 N N . ARG A 1 83 ? -3.230 -3.700 23.519 1.00 95.19 83 ARG A N 1
ATOM 576 C CA . ARG A 1 83 ? -3.370 -2.637 24.536 1.00 95.19 83 ARG A CA 1
ATOM 577 C C . ARG A 1 83 ? -4.692 -1.877 24.422 1.00 95.19 83 ARG A C 1
ATOM 579 O O . ARG A 1 83 ? -5.085 -1.196 25.369 1.00 95.19 83 ARG A O 1
ATOM 586 N N . VAL A 1 84 ? -5.373 -1.980 23.282 1.00 95.94 84 VAL A N 1
ATOM 587 C CA . VAL A 1 84 ? -6.618 -1.259 22.997 1.00 95.94 84 VAL A CA 1
ATOM 588 C C . VAL A 1 84 ? -7.805 -2.050 23.546 1.00 95.94 84 VAL A C 1
ATOM 590 O O . VAL A 1 84 ? -7.918 -3.254 23.341 1.00 95.94 84 VAL A O 1
ATOM 593 N N . THR A 1 85 ? -8.694 -1.373 24.277 1.00 96.50 85 THR A N 1
ATOM 594 C CA . THR A 1 85 ? -9.846 -2.000 24.954 1.00 96.50 85 THR A CA 1
ATOM 595 C C . THR A 1 85 ? -11.205 -1.553 24.417 1.00 96.50 85 THR A C 1
ATOM 597 O O . THR A 1 85 ? -12.218 -2.169 24.747 1.00 96.50 85 THR A O 1
ATOM 600 N N . ASP A 1 86 ? -11.245 -0.515 23.578 1.00 96.56 86 ASP A N 1
ATOM 601 C CA . ASP A 1 86 ? -12.463 -0.088 22.891 1.00 96.56 86 ASP A CA 1
ATOM 602 C C . ASP A 1 86 ? -12.743 -0.990 21.670 1.00 96.56 86 ASP A C 1
ATOM 604 O O . ASP A 1 86 ? -11.911 -1.056 20.761 1.00 96.56 86 ASP A O 1
ATOM 608 N N . PRO A 1 87 ? -13.906 -1.670 21.600 1.00 96.94 87 PRO A N 1
ATOM 609 C CA . PRO A 1 87 ? -14.257 -2.505 20.457 1.00 96.94 87 PRO A CA 1
ATOM 610 C C . PRO A 1 87 ? -14.444 -1.726 19.146 1.00 96.94 87 PRO A C 1
ATOM 612 O O . PRO A 1 87 ? -14.352 -2.348 18.089 1.00 96.94 87 PRO A O 1
ATOM 615 N N . ALA A 1 88 ? -14.701 -0.410 19.171 1.00 96.06 88 ALA A N 1
ATOM 616 C CA . ALA A 1 88 ? -14.783 0.378 17.940 1.00 96.06 88 ALA A CA 1
ATOM 617 C C . ALA A 1 88 ? -13.384 0.635 17.351 1.00 96.06 88 ALA A C 1
ATOM 619 O O . ALA A 1 88 ? -13.141 0.275 16.200 1.00 96.06 88 ALA A O 1
ATOM 620 N N . ALA A 1 89 ? -12.439 1.142 18.149 1.00 95.69 89 ALA A N 1
ATOM 621 C CA . ALA A 1 89 ? -11.039 1.296 17.749 1.00 95.69 89 ALA A CA 1
ATOM 622 C C . ALA A 1 89 ? -10.399 -0.035 17.308 1.00 95.69 89 ALA A C 1
ATOM 624 O O . ALA A 1 89 ? -9.719 -0.078 16.285 1.00 95.69 89 ALA A O 1
ATOM 625 N N . LEU A 1 90 ? -10.670 -1.142 18.015 1.00 97.62 90 LEU A N 1
ATOM 626 C CA . LEU A 1 90 ? -10.212 -2.482 17.613 1.00 97.62 90 LEU A CA 1
ATOM 627 C C . LEU A 1 90 ? -10.745 -2.911 16.235 1.00 97.62 90 LEU A C 1
ATOM 629 O O . LEU A 1 90 ? -10.029 -3.574 15.486 1.00 97.62 90 LEU A O 1
ATOM 633 N N . ALA A 1 91 ? -11.978 -2.534 15.878 1.00 97.62 91 ALA A N 1
ATOM 634 C CA . ALA A 1 91 ? -12.544 -2.848 14.567 1.00 97.62 91 ALA A CA 1
ATOM 635 C C . ALA A 1 91 ? -11.878 -2.045 13.436 1.00 97.62 91 ALA A C 1
ATOM 637 O O . ALA A 1 91 ? -11.612 -2.610 12.377 1.00 97.62 91 ALA A O 1
ATOM 638 N N . VAL A 1 92 ? -11.564 -0.762 13.661 1.00 97.75 92 VAL A N 1
ATOM 639 C CA . VAL A 1 92 ? -10.858 0.073 12.668 1.00 97.75 92 VAL A CA 1
ATOM 640 C C . VAL A 1 92 ? -9.397 -0.360 12.515 1.00 97.75 92 VAL A C 1
ATOM 642 O O . VAL A 1 92 ? -8.912 -0.463 11.393 1.00 97.75 92 VAL A O 1
ATOM 645 N N . LEU A 1 93 ? -8.709 -0.693 13.613 1.00 98.25 93 LEU A N 1
ATOM 646 C CA . LEU A 1 93 ? -7.361 -1.275 13.563 1.00 98.25 93 LEU A CA 1
ATOM 647 C C . LEU A 1 93 ? -7.349 -2.596 12.776 1.00 98.25 93 LEU A C 1
ATOM 649 O O . LEU A 1 93 ? -6.492 -2.789 11.917 1.00 98.25 93 LEU A O 1
ATOM 653 N N . GLY A 1 94 ? -8.335 -3.471 12.999 1.00 97.94 94 GLY A N 1
ATOM 654 C CA . GLY A 1 94 ? -8.498 -4.702 12.219 1.00 97.94 94 GLY A CA 1
ATOM 655 C C . GLY A 1 94 ? -8.764 -4.457 10.728 1.00 97.94 94 GLY A C 1
ATOM 656 O O . GLY A 1 94 ? -8.225 -5.175 9.889 1.00 97.94 94 GLY A O 1
ATOM 657 N N . GLU A 1 95 ? -9.546 -3.429 10.379 1.00 98.12 95 GLU A N 1
ATOM 658 C CA . GLU A 1 95 ? -9.758 -3.010 8.985 1.00 98.12 95 GLU A CA 1
ATOM 659 C C . GLU A 1 95 ? -8.457 -2.478 8.351 1.00 98.12 95 GLU A C 1
ATOM 661 O O . GLU A 1 95 ? -8.133 -2.851 7.224 1.00 98.12 95 GLU A O 1
ATOM 666 N N . ALA A 1 96 ? -7.676 -1.673 9.080 1.00 97.75 96 ALA A N 1
ATOM 667 C CA . ALA A 1 96 ? -6.400 -1.130 8.609 1.00 97.75 96 ALA A CA 1
ATOM 668 C C . ALA A 1 96 ? -5.340 -2.223 8.371 1.00 97.75 96 ALA A C 1
ATOM 670 O O . ALA A 1 96 ? -4.696 -2.221 7.322 1.00 97.75 96 ALA A O 1
ATOM 671 N N . ALA A 1 97 ? -5.199 -3.193 9.285 1.00 98.25 97 ALA A N 1
ATOM 672 C CA . ALA A 1 97 ? -4.314 -4.345 9.085 1.00 98.25 97 ALA A CA 1
ATOM 673 C C . ALA A 1 97 ? -4.742 -5.195 7.879 1.00 98.25 97 ALA A C 1
ATOM 675 O O . ALA A 1 97 ? -3.915 -5.516 7.029 1.00 98.25 97 ALA A O 1
ATOM 676 N N . ALA A 1 98 ? -6.041 -5.488 7.747 1.00 98.25 98 ALA A N 1
ATOM 677 C CA . ALA A 1 98 ? -6.556 -6.243 6.609 1.00 98.25 98 ALA A CA 1
ATOM 678 C C . ALA A 1 98 ? -6.348 -5.508 5.271 1.00 98.25 98 ALA A C 1
ATOM 680 O O . ALA A 1 98 ? -6.157 -6.160 4.243 1.00 98.25 98 ALA A O 1
ATOM 681 N N . PHE A 1 99 ? -6.380 -4.169 5.243 1.00 98.19 99 PHE A N 1
ATOM 682 C CA . PHE A 1 99 ? -6.001 -3.404 4.051 1.00 98.19 99 PHE A CA 1
ATOM 683 C C . PHE A 1 99 ? -4.500 -3.479 3.765 1.00 98.19 99 PHE A C 1
ATOM 685 O O . PHE A 1 99 ? -4.147 -3.724 2.617 1.00 98.19 99 PHE A O 1
ATOM 692 N N . ALA A 1 100 ? -3.637 -3.351 4.776 1.00 98.12 100 ALA A N 1
ATOM 693 C CA . ALA A 1 100 ? -2.190 -3.481 4.603 1.00 98.12 100 ALA A CA 1
ATOM 694 C C . ALA A 1 100 ? -1.792 -4.862 4.039 1.00 98.12 100 ALA A C 1
ATOM 696 O O . ALA A 1 100 ? -1.029 -4.937 3.078 1.00 98.12 100 ALA A O 1
ATOM 697 N N . GLU A 1 101 ? -2.382 -5.951 4.547 1.00 98.38 101 GLU A N 1
ATOM 698 C CA . GLU A 1 101 ? -2.209 -7.306 3.995 1.00 98.38 101 GLU A CA 1
ATOM 699 C C . GLU A 1 101 ? -2.638 -7.381 2.514 1.00 98.38 101 GLU A C 1
ATOM 701 O O . GLU A 1 101 ? -1.889 -7.871 1.668 1.00 98.38 101 GLU A O 1
ATOM 706 N N . GLN A 1 102 ? -3.801 -6.815 2.165 1.00 98.50 102 GLN A N 1
ATOM 707 C CA . GLN A 1 102 ? -4.271 -6.735 0.773 1.00 98.50 102 GLN A CA 1
ATOM 708 C C . GLN A 1 102 ? -3.370 -5.868 -0.124 1.00 98.50 102 GLN A C 1
ATOM 710 O O . GLN A 1 102 ? -3.282 -6.128 -1.325 1.00 98.50 102 GLN A O 1
ATOM 715 N N . HIS A 1 103 ? -2.719 -4.832 0.417 1.00 98.31 103 HIS A N 1
ATOM 716 C CA . HIS A 1 103 ? -1.766 -4.003 -0.327 1.00 98.31 103 HIS A CA 1
ATOM 717 C C . HIS A 1 103 ? -0.489 -4.790 -0.632 1.00 98.31 103 HIS A C 1
ATOM 719 O O . HIS A 1 103 ? -0.054 -4.785 -1.782 1.00 98.31 103 HIS A O 1
ATOM 725 N N . VAL A 1 104 ? 0.048 -5.533 0.342 1.00 98.62 104 VAL A N 1
ATOM 726 C CA . VAL A 1 104 ? 1.199 -6.435 0.153 1.00 98.62 104 VAL A CA 1
ATOM 727 C C . VAL A 1 104 ? 0.898 -7.490 -0.918 1.00 98.62 104 VAL A C 1
ATOM 729 O O . VAL A 1 104 ? 1.679 -7.631 -1.861 1.00 98.62 104 VAL A O 1
ATOM 732 N N . ASP A 1 105 ? -0.254 -8.165 -0.846 1.00 98.25 105 ASP A N 1
ATOM 733 C CA . ASP A 1 105 ? -0.695 -9.133 -1.864 1.00 98.25 105 ASP A CA 1
ATOM 734 C C . ASP A 1 105 ? -0.830 -8.490 -3.258 1.00 98.25 105 ASP A C 1
ATOM 736 O O . ASP A 1 105 ? -0.359 -9.040 -4.257 1.00 98.25 105 ASP A O 1
ATOM 740 N N . ALA A 1 106 ? -1.446 -7.305 -3.350 1.00 97.81 106 ALA A N 1
ATOM 741 C CA . ALA A 1 106 ? -1.655 -6.604 -4.620 1.00 97.81 106 ALA A CA 1
ATOM 742 C C . ALA A 1 106 ? -0.354 -6.068 -5.247 1.00 97.81 106 ALA A C 1
ATOM 744 O O . ALA A 1 106 ? -0.260 -5.977 -6.473 1.00 97.81 106 ALA A O 1
ATOM 745 N N . LEU A 1 107 ? 0.640 -5.730 -4.421 1.00 98.06 107 LEU A N 1
ATOM 746 C CA . LEU A 1 107 ? 1.991 -5.342 -4.834 1.00 98.06 107 LEU A CA 1
ATOM 747 C C . LEU A 1 107 ? 2.894 -6.553 -5.133 1.00 98.06 107 LEU A C 1
ATOM 749 O O . LEU A 1 107 ? 3.965 -6.376 -5.713 1.00 98.06 107 LEU A O 1
ATOM 753 N N . GLY A 1 108 ? 2.467 -7.775 -4.797 1.00 97.12 108 GLY A N 1
ATOM 754 C CA . GLY A 1 108 ? 3.172 -9.023 -5.104 1.00 97.12 108 GLY A CA 1
ATOM 755 C C . GLY A 1 108 ? 4.127 -9.531 -4.017 1.00 97.12 108 GLY A C 1
ATOM 756 O O . GLY A 1 108 ? 4.987 -10.348 -4.328 1.00 97.12 108 GLY A O 1
ATOM 757 N N . GLY A 1 109 ? 3.989 -9.072 -2.769 1.00 96.56 109 GLY A N 1
ATOM 758 C CA . GLY A 1 109 ? 4.788 -9.533 -1.627 1.00 96.56 109 GLY A CA 1
ATOM 759 C C . GLY A 1 109 ? 6.210 -8.962 -1.558 1.00 96.56 109 GLY A C 1
ATOM 760 O O . GLY A 1 109 ? 6.611 -8.130 -2.372 1.00 96.56 109 GLY A O 1
ATOM 761 N N . VAL A 1 110 ? 6.986 -9.406 -0.568 1.00 96.25 110 VAL A N 1
ATOM 762 C CA . VAL A 1 110 ? 8.421 -9.077 -0.457 1.00 96.25 110 VAL A CA 1
ATOM 763 C C . VAL A 1 110 ? 9.169 -9.645 -1.667 1.00 96.25 110 VAL A C 1
ATOM 765 O O . VAL A 1 110 ? 8.802 -10.698 -2.186 1.00 96.25 110 VAL A O 1
ATOM 768 N N . TYR A 1 111 ? 10.197 -8.940 -2.143 1.00 92.19 111 TYR A N 1
ATOM 769 C CA . TYR A 1 111 ? 11.063 -9.445 -3.208 1.00 92.19 111 TYR A CA 1
ATOM 770 C C . TYR A 1 111 ? 11.809 -10.721 -2.769 1.00 92.19 111 TYR A C 1
ATOM 772 O O . TYR A 1 111 ? 12.454 -10.741 -1.725 1.00 92.19 111 TYR A O 1
ATOM 780 N N . ASP A 1 112 ? 11.737 -11.762 -3.598 1.00 91.81 112 ASP A N 1
ATOM 781 C CA . ASP A 1 112 ? 12.472 -13.022 -3.461 1.00 91.81 112 ASP A CA 1
ATOM 782 C C . ASP A 1 112 ? 13.237 -13.263 -4.771 1.00 91.81 112 ASP A C 1
ATOM 784 O O . ASP A 1 112 ? 12.631 -13.405 -5.838 1.00 91.81 112 ASP A O 1
ATOM 788 N N . SER A 1 113 ? 14.572 -13.277 -4.709 1.00 88.50 113 SER A N 1
ATOM 789 C CA . SER A 1 113 ? 15.428 -13.541 -5.871 1.00 88.50 113 SER A CA 1
ATOM 790 C C . SER A 1 113 ? 15.508 -15.027 -6.241 1.00 88.50 113 SER A C 1
ATOM 792 O O . SER A 1 113 ? 16.048 -15.366 -7.299 1.00 88.50 113 SER A O 1
ATOM 794 N N . GLY A 1 114 ? 14.979 -15.924 -5.401 1.00 88.62 114 GLY A N 1
ATOM 795 C CA . GLY A 1 114 ? 15.085 -17.374 -5.552 1.00 88.62 114 GLY A CA 1
ATOM 796 C C . GLY A 1 114 ? 16.515 -17.901 -5.396 1.00 88.62 114 GLY A C 1
ATOM 797 O O . GLY A 1 114 ? 16.796 -19.032 -5.804 1.00 88.62 114 GLY A O 1
ATOM 798 N N . LEU A 1 115 ? 17.422 -17.080 -4.860 1.00 88.56 115 LEU A N 1
ATOM 799 C CA . LEU A 1 115 ? 18.802 -17.439 -4.564 1.00 88.56 115 LEU A CA 1
ATOM 800 C C . LEU A 1 115 ? 18.943 -17.825 -3.093 1.00 88.56 115 LEU A C 1
ATOM 802 O O . LEU A 1 115 ? 18.252 -17.311 -2.218 1.00 88.56 115 LEU A O 1
ATOM 806 N N . GLU A 1 116 ? 19.864 -18.743 -2.823 1.00 83.12 116 GLU A N 1
ATOM 807 C CA . GLU A 1 116 ? 20.250 -19.091 -1.461 1.00 83.12 116 GLU A CA 1
ATOM 808 C C . GLU A 1 116 ? 21.068 -17.924 -0.886 1.00 83.12 116 GLU A C 1
ATOM 810 O O . GLU A 1 116 ? 22.131 -17.599 -1.421 1.00 83.12 116 GLU A O 1
ATOM 815 N N . ASP A 1 117 ? 20.551 -17.290 0.173 1.00 76.56 117 ASP A N 1
ATOM 816 C CA . ASP A 1 117 ? 21.221 -16.208 0.908 1.00 76.56 117 ASP A CA 1
ATOM 817 C C . ASP A 1 117 ? 22.655 -16.656 1.262 1.00 76.56 117 ASP A C 1
ATOM 819 O O . ASP A 1 117 ? 22.817 -17.715 1.887 1.00 76.56 117 ASP A O 1
ATOM 823 N N . PRO A 1 118 ? 23.710 -15.959 0.788 1.00 64.81 118 PRO A N 1
ATOM 824 C CA . PRO A 1 118 ? 25.075 -16.454 0.892 1.00 64.81 118 PRO A CA 1
ATOM 825 C C . PRO A 1 118 ? 25.457 -16.606 2.359 1.00 64.81 118 PRO A C 1
ATOM 827 O O . PRO A 1 118 ? 25.629 -15.619 3.068 1.00 64.81 118 PRO A O 1
ATOM 830 N N . THR A 1 119 ? 25.623 -17.856 2.800 1.00 62.19 119 THR A N 1
ATOM 831 C CA . THR A 1 119 ? 25.941 -18.183 4.191 1.00 62.19 119 THR A CA 1
ATOM 832 C C . THR A 1 119 ? 27.164 -17.395 4.655 1.00 62.19 119 THR A C 1
ATOM 834 O O . THR A 1 119 ? 28.286 -17.710 4.240 1.00 62.19 119 THR A O 1
ATOM 837 N N . GLU A 1 120 ? 26.935 -16.399 5.520 1.00 52.31 120 GLU A N 1
ATOM 838 C CA . GLU A 1 120 ? 27.966 -15.716 6.308 1.00 52.31 120 GLU A CA 1
ATOM 839 C C . GLU A 1 120 ? 28.938 -16.787 6.826 1.00 52.31 120 GLU A C 1
ATOM 841 O O . GLU A 1 120 ? 28.494 -17.724 7.500 1.00 52.31 120 GLU A O 1
ATOM 846 N N . PRO A 1 121 ? 30.228 -16.746 6.445 1.00 53.38 121 PRO A N 1
ATOM 847 C CA . PRO A 1 121 ? 31.095 -17.908 6.572 1.00 53.38 121 PRO A CA 1
ATOM 848 C C . PRO A 1 121 ? 31.297 -18.276 8.042 1.00 53.38 121 PRO A C 1
ATOM 850 O O . PRO A 1 121 ? 31.966 -17.552 8.783 1.00 53.38 121 PRO A O 1
ATOM 853 N N . GLU A 1 122 ? 30.735 -19.421 8.450 1.00 50.56 122 GLU A N 1
ATOM 854 C CA . GLU A 1 122 ? 30.939 -19.976 9.789 1.00 50.56 122 GLU A CA 1
ATOM 855 C C . GLU A 1 122 ? 32.443 -20.073 10.082 1.00 50.56 122 GLU A C 1
ATOM 857 O O . GLU A 1 122 ? 33.233 -20.557 9.266 1.00 50.56 122 GLU A O 1
ATOM 862 N N . GLY A 1 123 ? 32.842 -19.545 11.241 1.00 52.31 123 GLY A N 1
ATOM 863 C CA . GLY A 1 123 ? 34.244 -19.292 11.549 1.00 52.31 123 GLY A CA 1
ATOM 864 C C . GLY A 1 123 ? 35.119 -20.549 11.605 1.00 52.31 123 GLY A C 1
ATOM 865 O O . GLY A 1 123 ? 34.712 -21.594 12.104 1.00 52.31 123 GLY A O 1
ATOM 866 N N . ASP A 1 124 ? 36.371 -20.365 11.185 1.00 47.38 124 ASP A N 1
ATOM 867 C CA . ASP A 1 124 ? 37.518 -21.263 11.351 1.00 47.38 124 ASP A CA 1
ATOM 868 C C . ASP A 1 124 ? 37.488 -22.645 10.664 1.00 47.38 124 ASP A C 1
ATOM 870 O O . ASP A 1 124 ? 37.146 -23.673 11.249 1.00 47.38 124 ASP A O 1
ATOM 874 N N . VAL A 1 125 ? 38.194 -22.715 9.528 1.00 46.09 125 VAL A N 1
ATOM 875 C CA . VAL A 1 125 ? 39.346 -23.634 9.451 1.00 46.09 125 VAL A CA 1
ATOM 876 C C . VAL A 1 125 ? 40.580 -22.844 8.995 1.00 46.09 125 VAL A C 1
ATOM 878 O O . VAL A 1 125 ? 40.533 -22.125 8.000 1.00 46.09 125 VAL A O 1
ATOM 881 N N . ALA A 1 126 ? 41.681 -22.935 9.745 1.00 50.97 126 ALA A N 1
ATOM 882 C CA . ALA A 1 126 ? 42.835 -22.042 9.597 1.00 50.97 126 ALA A CA 1
ATOM 883 C C . ALA A 1 126 ? 43.633 -22.230 8.286 1.00 50.97 126 ALA A C 1
ATOM 885 O O . ALA A 1 126 ? 43.859 -23.356 7.842 1.00 50.97 126 ALA A O 1
ATOM 886 N N . GLY A 1 127 ? 44.138 -21.117 7.731 1.00 36.66 127 GLY A N 1
ATOM 887 C CA . GLY A 1 127 ? 44.826 -21.056 6.430 1.00 36.66 127 GLY A CA 1
ATOM 888 C C . GLY A 1 127 ? 46.014 -20.083 6.355 1.00 36.66 127 GLY A C 1
ATOM 889 O O . GLY A 1 127 ? 46.122 -19.352 5.381 1.00 36.66 127 GLY A O 1
ATOM 890 N N . GLU A 1 128 ? 46.887 -20.108 7.371 1.00 37.81 128 GLU A N 1
ATOM 891 C CA . GLU A 1 128 ? 48.228 -19.477 7.447 1.00 37.81 128 GLU A CA 1
ATOM 892 C C . GLU A 1 128 ? 48.350 -17.934 7.320 1.00 37.81 128 GLU A C 1
ATOM 894 O O . GLU A 1 128 ? 47.619 -17.242 6.621 1.00 37.81 128 GLU A O 1
ATOM 899 N N . ALA A 1 129 ? 49.305 -17.363 8.067 1.00 47.06 129 ALA A N 1
ATOM 900 C CA . ALA A 1 129 ? 49.437 -15.915 8.245 1.00 47.06 129 ALA A CA 1
ATOM 901 C C . ALA A 1 129 ? 50.321 -15.247 7.176 1.00 47.06 129 ALA A C 1
ATOM 903 O O . ALA A 1 129 ? 51.493 -15.588 7.024 1.00 47.06 129 ALA A O 1
ATOM 904 N N . GLY A 1 130 ? 49.785 -14.215 6.518 1.00 37.84 130 GLY A N 1
ATOM 905 C CA . GLY A 1 130 ? 50.510 -13.309 5.620 1.00 37.84 130 GLY A CA 1
ATOM 906 C C . GLY A 1 130 ? 50.822 -11.956 6.267 1.00 37.84 130 GLY A C 1
ATOM 907 O O . GLY A 1 130 ? 50.337 -10.928 5.802 1.00 37.84 130 GLY A O 1
ATOM 908 N N . THR A 1 131 ? 51.586 -11.940 7.362 1.00 4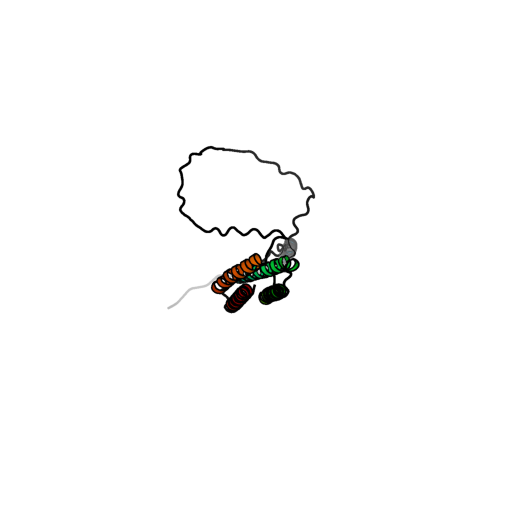0.94 131 THR A N 1
ATOM 909 C CA . THR A 1 131 ? 51.953 -10.691 8.052 1.00 40.94 131 THR A CA 1
ATOM 910 C C . THR A 1 131 ? 53.069 -9.959 7.309 1.00 40.94 131 THR A C 1
ATOM 912 O O . THR A 1 131 ? 54.229 -10.336 7.456 1.00 40.94 131 THR A O 1
ATOM 915 N N . ASP A 1 132 ? 52.757 -8.873 6.596 1.00 38.09 132 ASP A N 1
ATOM 916 C CA . ASP A 1 132 ? 53.783 -7.892 6.222 1.00 38.09 132 ASP A CA 1
ATOM 917 C C . ASP A 1 132 ? 53.222 -6.472 6.034 1.00 38.09 132 ASP A C 1
ATOM 919 O O . ASP A 1 132 ? 52.325 -6.231 5.226 1.00 38.09 132 ASP A O 1
ATOM 923 N N . ALA A 1 133 ? 53.765 -5.520 6.797 1.00 44.66 133 ALA A N 1
ATOM 924 C CA . ALA A 1 133 ? 53.520 -4.085 6.658 1.00 44.66 133 ALA A CA 1
ATOM 925 C C . ALA A 1 133 ? 54.642 -3.291 7.346 1.00 44.66 133 ALA A C 1
ATOM 927 O O . ALA A 1 133 ? 54.913 -3.518 8.529 1.00 44.66 133 ALA A O 1
ATOM 928 N N . PRO A 1 134 ? 55.262 -2.319 6.651 1.00 44.78 134 PRO A N 1
ATOM 929 C CA . PRO A 1 134 ? 55.822 -1.174 7.372 1.00 44.78 134 PRO A CA 1
ATOM 930 C C . PRO A 1 134 ? 55.699 0.190 6.653 1.00 44.78 134 PRO A C 1
ATOM 932 O O . PRO A 1 134 ? 56.330 0.431 5.628 1.00 44.78 134 PRO A O 1
ATOM 935 N N . GLY A 1 135 ? 55.026 1.140 7.317 1.00 34.16 135 GLY A N 1
ATOM 936 C CA . GLY A 1 135 ? 55.276 2.590 7.200 1.00 34.16 135 GLY A CA 1
ATOM 937 C C . GLY A 1 135 ? 54.595 3.365 6.051 1.00 34.16 135 GLY A C 1
ATOM 938 O O . GLY A 1 135 ? 54.137 2.789 5.075 1.00 34.16 135 GLY A O 1
ATOM 939 N N . THR A 1 136 ? 54.507 4.706 6.106 1.00 33.12 136 THR A N 1
ATOM 940 C CA . THR A 1 136 ? 54.877 5.626 7.214 1.00 33.12 136 THR A CA 1
ATOM 941 C C . THR A 1 136 ? 54.276 7.032 7.029 1.00 33.12 136 THR A C 1
ATOM 943 O O . THR A 1 136 ? 54.272 7.540 5.913 1.00 33.12 136 THR A O 1
ATOM 946 N N . GLY A 1 137 ? 53.922 7.706 8.135 1.00 30.17 137 GLY A N 1
ATOM 947 C CA . GLY A 1 137 ? 53.617 9.152 8.191 1.00 30.17 137 GLY A CA 1
ATOM 948 C C . GLY A 1 137 ? 52.171 9.540 7.828 1.00 30.17 137 GLY A C 1
ATOM 949 O O . GLY A 1 137 ? 51.524 8.851 7.053 1.00 30.17 137 GLY A O 1
ATOM 950 N N . THR A 1 138 ? 51.579 10.618 8.360 1.00 30.91 138 THR A N 1
ATOM 951 C CA . THR A 1 138 ? 52.051 11.613 9.352 1.00 30.91 138 THR A CA 1
ATOM 952 C C . THR A 1 138 ? 50.839 12.178 10.108 1.00 30.91 138 THR A C 1
ATOM 954 O O . THR A 1 138 ? 49.774 12.328 9.516 1.00 30.91 138 THR A O 1
ATOM 957 N N . ALA A 1 139 ? 50.982 12.515 11.396 1.00 34.19 139 ALA A N 1
ATOM 958 C CA . ALA A 1 139 ? 49.870 12.971 12.235 1.00 34.19 139 ALA A CA 1
ATOM 959 C C . ALA A 1 139 ? 49.975 14.451 12.661 1.00 34.19 139 ALA A C 1
ATOM 961 O O . ALA A 1 139 ? 50.885 14.796 13.409 1.00 34.19 139 ALA A O 1
ATOM 962 N N . ALA A 1 140 ? 48.949 15.235 12.291 1.00 36.69 140 ALA A N 1
ATOM 963 C CA . ALA A 1 140 ? 48.440 16.428 12.998 1.00 36.69 140 ALA A CA 1
ATOM 964 C C . ALA A 1 140 ? 49.401 17.643 13.181 1.00 36.69 140 ALA A C 1
ATOM 966 O O . ALA A 1 140 ? 50.581 17.560 12.844 1.00 36.69 140 ALA A O 1
ATOM 967 N N . PRO A 1 141 ? 48.936 18.790 13.734 1.00 47.03 141 PRO A N 1
ATOM 968 C CA . PRO A 1 141 ? 47.555 19.222 13.992 1.00 47.03 141 PRO A CA 1
ATOM 969 C C . PRO A 1 141 ? 47.163 20.509 13.229 1.00 47.03 141 PRO A C 1
ATOM 971 O O . PRO A 1 141 ? 47.992 21.166 12.605 1.00 47.03 141 PRO A O 1
ATOM 974 N N . GLY A 1 142 ? 45.897 20.915 13.346 1.00 30.25 142 GLY A N 1
ATOM 975 C CA . GLY A 1 142 ? 45.422 22.219 12.874 1.00 30.25 142 GLY A CA 1
ATOM 976 C C . GLY A 1 142 ? 43.983 22.479 13.307 1.00 30.25 142 GLY A C 1
ATOM 977 O O . GLY A 1 142 ? 43.056 22.056 12.626 1.00 30.25 142 GLY A O 1
ATOM 978 N N . ALA A 1 143 ? 43.802 23.149 14.445 1.00 43.06 143 ALA A N 1
ATOM 979 C CA . ALA A 1 143 ? 42.498 23.567 14.943 1.00 43.06 143 ALA A CA 1
ATOM 980 C C . ALA A 1 143 ? 42.543 25.053 15.309 1.00 43.06 143 ALA A C 1
ATOM 982 O O . ALA A 1 143 ? 43.304 25.438 16.188 1.00 43.06 143 ALA A O 1
ATOM 983 N N . ASP A 1 144 ? 41.706 25.845 14.647 1.00 35.72 144 ASP A N 1
ATOM 984 C CA . ASP A 1 144 ? 41.239 27.154 15.100 1.00 35.72 144 ASP A CA 1
ATOM 985 C C . ASP A 1 144 ? 39.850 27.374 14.486 1.00 35.72 144 ASP A C 1
ATOM 987 O O . ASP A 1 144 ? 39.605 27.006 13.335 1.00 35.72 144 ASP A O 1
ATOM 991 N N . GLY A 1 145 ? 38.911 27.896 15.274 1.00 37.19 145 GLY A N 1
ATOM 992 C CA . GLY A 1 145 ? 37.508 28.021 14.872 1.00 37.19 145 GLY A CA 1
ATOM 993 C C . GLY A 1 145 ? 37.118 29.432 14.439 1.00 37.19 145 GLY A C 1
ATOM 994 O O . GLY A 1 145 ? 37.756 30.420 14.793 1.00 37.19 145 GLY A O 1
ATOM 995 N N . THR A 1 146 ? 35.998 29.553 13.729 1.00 38.12 146 THR A N 1
ATOM 996 C CA . THR A 1 146 ? 35.229 30.804 13.650 1.00 38.12 146 THR A CA 1
ATOM 997 C C . THR A 1 146 ? 33.737 30.491 13.687 1.00 38.12 146 THR A C 1
ATOM 999 O O . THR A 1 146 ? 33.288 29.448 13.219 1.00 38.12 146 THR A O 1
ATOM 1002 N N . THR A 1 147 ? 32.990 31.370 14.343 1.00 39.34 147 THR A N 1
ATOM 1003 C CA . THR A 1 147 ? 31.613 31.171 14.801 1.00 39.34 147 THR A CA 1
ATOM 1004 C C . THR A 1 147 ? 30.549 31.275 13.708 1.00 39.34 147 THR A C 1
ATOM 1006 O O . THR A 1 147 ? 30.545 32.248 12.962 1.00 39.34 147 THR A O 1
ATOM 1009 N N . SER A 1 148 ? 29.584 30.355 13.781 1.00 42.97 148 SER A N 1
ATOM 1010 C CA . SER A 1 148 ? 28.127 30.573 13.678 1.00 42.97 148 SER A CA 1
ATOM 1011 C C . SER A 1 148 ? 27.513 31.346 12.499 1.00 42.97 148 SER A C 1
ATOM 1013 O O . SER A 1 148 ? 27.678 32.556 12.384 1.00 42.97 148 SER A O 1
ATOM 1015 N N . ASP A 1 149 ? 26.561 30.687 11.830 1.00 33.59 149 ASP A N 1
ATOM 1016 C CA . ASP A 1 149 ? 25.297 31.313 11.409 1.00 33.59 149 ASP A CA 1
ATOM 1017 C C . ASP A 1 149 ? 24.116 30.341 11.667 1.00 33.59 149 ASP A C 1
ATOM 1019 O O . ASP A 1 149 ? 24.136 29.219 11.153 1.00 33.59 149 ASP A O 1
ATOM 1023 N N . PRO A 1 150 ? 23.110 30.687 12.497 1.00 52.47 150 PRO A N 1
ATOM 1024 C CA . PRO A 1 150 ? 21.963 29.823 12.788 1.00 52.47 150 PRO A CA 1
ATOM 1025 C C . PRO A 1 150 ? 20.841 30.016 11.747 1.00 52.47 150 PRO A C 1
ATOM 1027 O O . PRO A 1 150 ? 19.793 30.587 12.047 1.00 52.47 150 PRO A O 1
ATOM 1030 N N . GLY A 1 151 ? 21.080 29.558 10.512 1.00 43.28 151 GLY A N 1
ATOM 1031 C CA . GLY A 1 151 ? 20.291 29.945 9.329 1.00 43.28 151 GLY A CA 1
ATOM 1032 C C . GLY A 1 151 ? 19.397 28.884 8.670 1.00 43.28 151 GLY A C 1
ATOM 1033 O O . GLY A 1 151 ? 18.726 29.210 7.693 1.00 43.28 151 GLY A O 1
ATOM 1034 N N . THR A 1 152 ? 19.352 27.639 9.164 1.00 38.78 152 THR A N 1
ATOM 1035 C CA . THR A 1 152 ? 18.619 26.545 8.489 1.00 38.78 152 THR A CA 1
ATOM 1036 C C . THR A 1 152 ? 17.739 25.752 9.454 1.00 38.78 152 THR A C 1
ATOM 1038 O O . THR A 1 152 ? 18.161 24.736 10.002 1.00 38.78 152 THR A O 1
ATOM 1041 N N . THR A 1 153 ? 16.466 26.144 9.583 1.00 46.31 153 THR A N 1
ATOM 1042 C CA . THR A 1 153 ? 15.379 25.215 9.953 1.00 46.31 153 THR A CA 1
ATOM 1043 C C . THR A 1 153 ? 15.077 24.286 8.780 1.00 46.31 153 THR A C 1
ATOM 1045 O O . THR A 1 153 ? 13.997 24.311 8.194 1.00 46.31 153 THR A O 1
ATOM 1048 N N . GLY A 1 154 ? 16.061 23.463 8.426 1.00 38.75 154 GLY A N 1
ATOM 1049 C CA . GLY A 1 154 ? 15.767 22.193 7.802 1.00 38.75 154 GLY A CA 1
ATOM 1050 C C . GLY A 1 154 ? 15.168 21.336 8.899 1.00 38.75 154 GLY A C 1
ATOM 1051 O O . GLY A 1 154 ? 15.868 20.987 9.849 1.00 38.75 154 GLY A O 1
ATOM 1052 N N . THR A 1 155 ? 13.881 21.023 8.788 1.00 37.75 155 THR A N 1
ATOM 1053 C CA . THR A 1 155 ? 13.326 19.890 9.519 1.00 37.75 155 THR A CA 1
ATOM 1054 C C . THR A 1 155 ? 13.990 18.651 8.935 1.00 37.75 155 THR A C 1
ATOM 1056 O O . THR A 1 155 ? 13.481 18.045 7.996 1.00 37.75 155 THR A O 1
ATOM 1059 N N . SER A 1 156 ? 15.149 18.281 9.485 1.00 40.38 156 SER A N 1
ATOM 1060 C CA . SER A 1 156 ? 15.459 16.867 9.605 1.00 40.38 156 SER A CA 1
ATOM 1061 C C . SER A 1 156 ? 14.295 16.289 10.388 1.00 40.38 156 SER A C 1
ATOM 1063 O O . SER A 1 156 ? 14.209 16.478 11.601 1.00 40.38 156 SER A O 1
ATOM 1065 N N . THR A 1 157 ? 13.361 15.660 9.676 1.00 45.31 157 THR A N 1
ATOM 1066 C CA . THR A 1 157 ? 12.501 14.654 10.278 1.00 45.31 157 THR A CA 1
ATOM 1067 C C . THR A 1 157 ? 13.467 13.666 10.896 1.00 45.31 157 THR A C 1
ATOM 1069 O O . THR A 1 157 ? 14.182 12.971 10.173 1.00 45.31 157 THR A O 1
ATOM 1072 N N . ASP A 1 158 ? 13.580 13.716 12.222 1.00 39.78 158 ASP A N 1
ATOM 1073 C CA . ASP A 1 158 ? 14.382 12.762 12.970 1.00 39.78 158 ASP A CA 1
ATOM 1074 C C . ASP A 1 158 ? 13.890 11.387 12.524 1.00 39.78 158 ASP A C 1
ATOM 1076 O O . ASP A 1 158 ? 12.675 11.163 12.482 1.00 39.78 158 ASP A O 1
ATOM 1080 N N . ALA A 1 159 ? 14.796 10.522 12.065 1.00 47.69 159 ALA A N 1
ATOM 1081 C CA . ALA A 1 159 ? 14.403 9.221 11.544 1.00 47.69 159 ALA A CA 1
ATOM 1082 C C . ALA A 1 159 ? 13.812 8.451 12.723 1.00 47.69 159 ALA A C 1
ATOM 1084 O O . ALA A 1 159 ? 14.566 7.973 13.569 1.00 47.69 159 ALA A O 1
ATOM 1085 N N . ALA A 1 160 ? 12.477 8.452 12.819 1.00 50.47 160 ALA A N 1
ATOM 1086 C CA . ALA A 1 160 ? 11.748 8.088 14.023 1.00 50.47 160 ALA A CA 1
ATOM 1087 C C . ALA A 1 160 ? 12.103 6.649 14.383 1.00 50.47 160 ALA A C 1
ATOM 1089 O O . ALA A 1 160 ? 11.620 5.707 13.756 1.00 50.47 160 ALA A O 1
ATOM 1090 N N . GLY A 1 161 ? 13.034 6.507 15.332 1.00 51.38 161 GLY A N 1
ATOM 1091 C CA . GLY A 1 161 ? 13.655 5.228 15.634 1.00 51.38 161 GLY A CA 1
ATOM 1092 C C . GLY A 1 161 ? 12.563 4.252 16.020 1.00 51.38 161 GLY A C 1
ATOM 1093 O O . GLY A 1 161 ? 11.826 4.540 16.964 1.00 51.38 161 GLY A O 1
ATOM 1094 N N . THR A 1 162 ? 12.449 3.158 15.258 1.00 58.69 162 THR A N 1
ATOM 1095 C CA . THR A 1 162 ? 11.343 2.198 15.332 1.00 58.69 162 THR A CA 1
ATOM 1096 C C . THR A 1 162 ? 10.957 1.963 16.791 1.00 58.69 162 THR A C 1
ATOM 1098 O O . THR A 1 162 ? 11.829 1.530 17.556 1.00 58.69 162 THR A O 1
ATOM 1101 N N . PRO A 1 163 ? 9.712 2.287 17.205 1.00 61.81 163 PRO A N 1
ATOM 1102 C CA . PRO A 1 163 ? 9.320 2.227 18.605 1.00 61.81 163 PRO A CA 1
ATOM 1103 C C . PRO A 1 163 ? 9.694 0.883 19.222 1.00 61.81 163 PRO A C 1
ATOM 1105 O O . PRO A 1 163 ? 9.538 -0.167 18.593 1.00 61.81 163 PRO A O 1
ATOM 1108 N N . ALA A 1 164 ? 10.210 0.909 20.451 1.00 73.06 164 ALA A N 1
ATOM 1109 C CA . ALA A 1 164 ? 10.589 -0.321 21.128 1.00 73.06 164 ALA A CA 1
ATOM 1110 C C . ALA A 1 164 ? 9.360 -1.249 21.214 1.00 73.06 164 ALA A C 1
ATOM 1112 O O . ALA A 1 164 ? 8.275 -0.777 21.566 1.00 73.06 164 ALA A O 1
ATOM 1113 N N . PRO A 1 165 ? 9.486 -2.555 20.912 1.00 74.31 165 PRO A N 1
ATOM 1114 C CA . PRO A 1 165 ? 8.347 -3.468 20.954 1.00 74.31 165 PRO A CA 1
ATOM 1115 C C . PRO A 1 165 ? 7.742 -3.447 22.360 1.00 74.31 165 PRO A C 1
ATOM 1117 O O . PRO A 1 165 ? 8.451 -3.650 23.350 1.00 74.31 165 PRO A O 1
ATOM 1120 N N . GLY A 1 166 ? 6.448 -3.139 22.459 1.00 80.94 166 GLY A N 1
ATOM 1121 C CA . GLY A 1 166 ? 5.816 -2.767 23.727 1.00 80.94 166 GLY A CA 1
ATOM 1122 C C . GLY A 1 166 ? 5.371 -1.303 23.849 1.00 80.94 166 GLY A C 1
ATOM 1123 O O . GLY A 1 166 ? 4.548 -1.028 24.724 1.00 80.94 166 GLY A O 1
ATOM 1124 N N . THR A 1 167 ? 5.883 -0.370 23.033 1.00 88.38 167 THR A N 1
ATOM 1125 C CA . THR A 1 167 ? 5.680 1.083 23.237 1.00 88.38 167 THR A CA 1
ATOM 1126 C C . THR A 1 167 ? 4.934 1.822 22.129 1.00 88.38 167 THR A C 1
ATOM 1128 O O . THR A 1 167 ? 4.694 3.012 22.310 1.00 88.38 167 THR A O 1
ATOM 1131 N N . ALA A 1 168 ? 4.556 1.181 21.016 1.00 93.00 168 ALA A N 1
ATOM 1132 C CA . ALA A 1 168 ? 3.767 1.855 19.983 1.00 93.00 168 ALA A CA 1
ATOM 1133 C C . ALA A 1 168 ? 2.332 2.165 20.457 1.00 93.00 168 ALA A C 1
ATOM 1135 O O . ALA A 1 168 ? 1.769 1.495 21.337 1.00 93.00 168 ALA A O 1
ATOM 1136 N N . THR A 1 169 ? 1.731 3.179 19.842 1.00 94.19 169 THR A N 1
ATOM 1137 C CA . THR A 1 169 ? 0.396 3.716 20.122 1.00 94.19 169 THR A CA 1
ATOM 1138 C C . THR A 1 169 ? -0.427 3.855 18.835 1.00 94.19 169 THR A C 1
ATOM 1140 O O . THR A 1 169 ? 0.097 3.758 17.727 1.00 94.19 169 THR A O 1
ATOM 1143 N N . THR A 1 170 ? -1.732 4.119 18.952 1.00 95.50 170 THR A N 1
ATOM 1144 C CA . THR A 1 170 ? -2.587 4.399 17.782 1.00 95.50 170 THR A CA 1
ATOM 1145 C C . THR A 1 170 ? -2.123 5.635 16.994 1.00 95.50 170 THR A C 1
ATOM 1147 O O . THR A 1 170 ? -2.297 5.676 15.781 1.00 95.50 170 THR A O 1
ATOM 1150 N N . ASP A 1 171 ? -1.487 6.609 17.654 1.00 95.81 171 ASP A N 1
ATOM 1151 C CA . ASP A 1 171 ? -0.943 7.819 17.017 1.00 95.81 171 ASP A CA 1
ATOM 1152 C C . ASP A 1 171 ? 0.256 7.487 16.105 1.00 95.81 171 ASP A C 1
ATOM 1154 O O . ASP A 1 171 ? 0.390 8.046 15.016 1.00 95.81 171 ASP A O 1
ATOM 1158 N N . ASP A 1 172 ? 1.065 6.487 16.481 1.00 96.06 172 ASP A N 1
ATOM 1159 C CA . ASP A 1 172 ? 2.135 5.945 15.632 1.00 96.06 172 ASP A CA 1
ATOM 1160 C C . ASP A 1 172 ? 1.565 5.230 14.393 1.00 96.06 172 ASP A C 1
ATOM 1162 O O . ASP A 1 172 ? 2.121 5.354 13.303 1.00 96.06 172 ASP A O 1
ATOM 1166 N N . VAL A 1 173 ? 0.429 4.527 14.522 1.00 97.12 173 VAL A N 1
ATOM 1167 C CA . VAL A 1 173 ? -0.268 3.885 13.386 1.00 97.12 173 VAL A CA 1
ATOM 1168 C C . VAL A 1 173 ? -0.822 4.934 12.417 1.00 97.12 173 VAL A C 1
ATOM 1170 O O . VAL A 1 173 ? -0.656 4.793 11.206 1.00 97.12 173 VAL A O 1
ATOM 1173 N N . VAL A 1 174 ? -1.440 6.006 12.925 1.00 98.00 174 VAL A N 1
ATOM 1174 C CA . VAL A 1 174 ? -1.920 7.128 12.097 1.00 98.00 174 VAL A CA 1
ATOM 1175 C C . VAL A 1 174 ? -0.749 7.829 11.406 1.00 98.00 174 VAL A C 1
ATOM 1177 O O . VAL A 1 174 ? -0.802 8.068 10.201 1.00 98.00 174 VAL A O 1
ATOM 1180 N N . THR A 1 175 ? 0.337 8.089 12.137 1.00 98.12 175 THR A N 1
ATOM 1181 C CA . THR A 1 175 ? 1.565 8.691 11.596 1.00 98.12 175 THR A CA 1
ATOM 1182 C C . THR A 1 175 ? 2.189 7.819 10.501 1.00 98.12 175 THR A C 1
ATOM 1184 O O . THR A 1 175 ? 2.584 8.338 9.455 1.00 98.12 175 THR A O 1
ATOM 1187 N N . ALA A 1 176 ? 2.227 6.497 10.693 1.00 97.56 176 ALA A N 1
ATOM 1188 C CA . ALA A 1 176 ? 2.713 5.554 9.692 1.00 97.56 176 ALA A CA 1
ATOM 1189 C C . ALA A 1 176 ? 1.823 5.525 8.441 1.00 97.56 176 ALA A C 1
ATOM 1191 O O . ALA A 1 176 ? 2.352 5.612 7.338 1.00 97.56 176 ALA A O 1
ATOM 1192 N N . LEU A 1 177 ? 0.493 5.481 8.593 1.00 98.38 177 LEU A N 1
ATOM 1193 C CA . LEU A 1 177 ? -0.455 5.499 7.471 1.00 98.38 177 LEU A CA 1
ATOM 1194 C C . LEU A 1 177 ? -0.383 6.792 6.646 1.00 98.38 177 LEU A C 1
ATOM 1196 O O . LEU A 1 177 ? -0.424 6.729 5.420 1.00 98.38 177 LEU A O 1
ATOM 1200 N N . VAL A 1 178 ? -0.249 7.960 7.286 1.00 98.56 178 VAL A N 1
ATOM 1201 C CA . VAL A 1 178 ? -0.072 9.238 6.569 1.00 98.56 178 VAL A CA 1
ATOM 1202 C C . VAL A 1 178 ? 1.291 9.282 5.873 1.00 98.56 178 VAL A C 1
ATOM 1204 O O . VAL A 1 178 ? 1.371 9.640 4.700 1.00 98.56 178 VAL A O 1
ATOM 1207 N N . GLY A 1 179 ? 2.362 8.861 6.555 1.00 98.19 179 GLY A N 1
ATOM 1208 C CA . GLY A 1 179 ? 3.703 8.809 5.971 1.00 98.19 179 GLY A CA 1
ATOM 1209 C C . GLY A 1 179 ? 3.817 7.837 4.790 1.00 98.19 179 GLY A C 1
ATOM 1210 O O . GLY A 1 179 ? 4.494 8.156 3.813 1.00 98.19 179 GLY A O 1
ATOM 1211 N N . ALA A 1 180 ? 3.136 6.690 4.862 1.00 97.94 180 ALA A N 1
ATOM 1212 C CA . ALA A 1 180 ? 2.994 5.741 3.762 1.00 97.94 180 ALA A CA 1
ATOM 1213 C C . ALA A 1 180 ? 2.200 6.367 2.607 1.00 97.94 180 ALA A C 1
ATOM 1215 O O . ALA A 1 180 ? 2.706 6.422 1.492 1.00 97.94 180 ALA A O 1
ATOM 1216 N N . ALA A 1 181 ? 1.035 6.971 2.871 1.00 98.50 181 ALA A N 1
ATOM 1217 C CA . ALA A 1 181 ? 0.229 7.617 1.833 1.00 98.50 181 ALA A CA 1
ATOM 1218 C C . ALA A 1 181 ? 0.997 8.716 1.069 1.00 98.50 181 ALA A C 1
ATOM 1220 O O . ALA A 1 181 ? 0.876 8.825 -0.154 1.00 98.50 181 ALA A O 1
ATOM 1221 N N . GLU A 1 182 ? 1.821 9.510 1.762 1.00 98.62 182 GLU A N 1
ATOM 1222 C CA . GLU A 1 182 ? 2.695 10.510 1.137 1.00 98.62 182 GLU A CA 1
ATOM 1223 C C . GLU A 1 182 ? 3.812 9.869 0.290 1.00 98.62 182 GLU A C 1
ATOM 1225 O O . GLU A 1 182 ? 4.032 10.291 -0.852 1.00 98.62 182 GLU A O 1
ATOM 1230 N N . ARG A 1 183 ? 4.491 8.828 0.798 1.00 98.56 183 ARG A N 1
ATOM 1231 C CA . ARG A 1 183 ? 5.554 8.109 0.067 1.00 98.56 183 ARG A CA 1
ATOM 1232 C C . ARG A 1 183 ? 5.014 7.344 -1.137 1.00 98.56 183 ARG A C 1
ATOM 1234 O O . ARG A 1 183 ? 5.517 7.529 -2.244 1.00 98.56 183 ARG A O 1
ATOM 1241 N N . THR A 1 184 ? 3.962 6.555 -0.952 1.00 98.38 184 THR A N 1
ATOM 1242 C CA . THR A 1 184 ? 3.253 5.809 -1.997 1.00 98.38 184 THR A CA 1
ATOM 1243 C C . THR A 1 184 ? 2.663 6.754 -3.053 1.00 98.38 184 THR A C 1
ATOM 1245 O O . THR A 1 184 ? 2.720 6.458 -4.249 1.00 98.38 184 THR A O 1
ATOM 1248 N N . GLY A 1 185 ? 2.166 7.931 -2.653 1.00 98.38 185 GLY A N 1
ATOM 1249 C CA . GLY A 1 185 ? 1.729 8.984 -3.573 1.00 98.38 185 GLY A CA 1
ATOM 1250 C C . GLY A 1 185 ? 2.871 9.526 -4.441 1.00 98.38 185 GLY A C 1
ATOM 1251 O O . GLY A 1 185 ? 2.759 9.548 -5.666 1.00 98.38 185 GLY A O 1
ATOM 1252 N N . ALA A 1 186 ? 4.006 9.882 -3.833 1.00 98.50 186 ALA A N 1
ATOM 1253 C CA . ALA A 1 186 ? 5.196 10.314 -4.572 1.00 98.50 186 ALA A CA 1
ATOM 1254 C C . ALA A 1 186 ? 5.771 9.199 -5.471 1.00 98.50 186 ALA A C 1
ATOM 1256 O O . ALA A 1 186 ? 6.231 9.468 -6.583 1.00 98.50 186 ALA A O 1
ATOM 1257 N N . ALA A 1 187 ? 5.700 7.940 -5.029 1.00 98.19 187 ALA A N 1
ATOM 1258 C CA . ALA A 1 187 ? 6.086 6.771 -5.812 1.00 98.19 187 ALA A CA 1
ATOM 1259 C C . ALA A 1 187 ? 5.172 6.558 -7.032 1.00 98.19 187 ALA A C 1
ATOM 1261 O O . ALA A 1 187 ? 5.655 6.168 -8.096 1.00 98.19 187 ALA A O 1
ATOM 1262 N N . ALA A 1 188 ? 3.873 6.859 -6.916 1.00 98.38 188 ALA A N 1
ATOM 1263 C CA . ALA A 1 188 ? 2.933 6.823 -8.033 1.00 98.38 188 ALA A CA 1
ATOM 1264 C C . ALA A 1 188 ? 3.287 7.854 -9.119 1.00 98.38 188 ALA A C 1
ATOM 1266 O O . ALA A 1 188 ? 3.339 7.495 -10.296 1.00 98.38 188 ALA A O 1
ATOM 1267 N N . ASP A 1 189 ? 3.585 9.098 -8.726 1.00 98.38 189 ASP A N 1
ATOM 1268 C CA . ASP A 1 189 ? 3.996 10.175 -9.643 1.00 98.38 189 ASP A CA 1
ATOM 1269 C C . ASP A 1 189 ? 5.376 9.921 -10.285 1.00 98.38 189 ASP A C 1
ATOM 1271 O O . ASP A 1 189 ? 5.624 10.334 -11.420 1.00 98.38 189 ASP A O 1
ATOM 1275 N N . ALA A 1 190 ? 6.275 9.221 -9.584 1.00 97.88 190 ALA A N 1
ATOM 1276 C CA . ALA A 1 190 ? 7.599 8.848 -10.085 1.00 97.88 190 ALA A CA 1
ATOM 1277 C C . ALA A 1 190 ? 7.608 7.588 -10.979 1.00 97.88 190 ALA A C 1
ATOM 1279 O O . ALA A 1 190 ? 8.615 7.316 -11.640 1.00 97.88 190 ALA A O 1
ATOM 1280 N N . SER A 1 191 ? 6.530 6.796 -10.994 1.00 98.12 191 SER A N 1
ATOM 1281 C CA . SER A 1 191 ? 6.534 5.471 -11.620 1.00 98.12 191 SER A CA 1
ATOM 1282 C C . SER A 1 191 ? 6.463 5.532 -13.156 1.00 98.12 191 SER A C 1
ATOM 1284 O O . SER A 1 191 ? 5.537 6.129 -13.712 1.00 98.12 191 SER A O 1
ATOM 1286 N N . PRO A 1 192 ? 7.385 4.867 -13.886 1.00 97.19 192 PRO A N 1
ATOM 1287 C CA . PRO A 1 192 ? 7.353 4.827 -15.348 1.00 97.19 192 PRO A CA 1
ATOM 1288 C C . PRO A 1 192 ? 6.300 3.856 -15.916 1.00 97.19 192 PRO A C 1
ATOM 1290 O O . PRO A 1 192 ? 6.016 3.916 -17.114 1.00 97.19 192 PRO A O 1
ATOM 1293 N N . ASP A 1 193 ? 5.715 2.968 -15.098 1.00 98.06 193 ASP A N 1
ATOM 1294 C CA . ASP A 1 193 ? 4.641 2.062 -15.523 1.00 98.06 193 ASP A CA 1
ATOM 1295 C C . ASP A 1 193 ? 3.260 2.578 -15.086 1.00 98.06 193 ASP A C 1
ATOM 1297 O O . ASP A 1 193 ? 2.955 2.732 -13.904 1.00 98.06 193 ASP A O 1
ATOM 1301 N N . ALA A 1 194 ? 2.374 2.791 -16.062 1.00 97.81 194 ALA A N 1
ATOM 1302 C CA . ALA A 1 194 ? 1.053 3.379 -15.835 1.00 97.81 194 ALA A CA 1
ATOM 1303 C C . ALA A 1 194 ? 0.048 2.462 -15.100 1.00 97.81 194 ALA A C 1
ATOM 1305 O O . ALA A 1 194 ? -1.038 2.922 -14.733 1.00 97.81 194 ALA A O 1
ATOM 1306 N N . ARG A 1 195 ? 0.354 1.170 -14.905 1.00 98.06 195 ARG A N 1
ATOM 1307 C C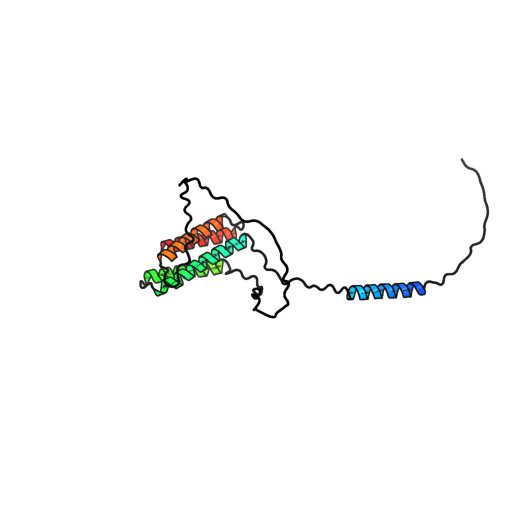A . ARG A 1 195 ? -0.438 0.261 -14.061 1.00 98.06 195 ARG A CA 1
ATOM 1308 C C . ARG A 1 195 ? 0.054 0.315 -12.622 1.00 98.06 195 ARG A C 1
ATOM 1310 O O . ARG A 1 195 ? -0.788 0.459 -11.739 1.00 98.06 195 ARG A O 1
ATOM 1317 N N . LEU A 1 196 ? 1.370 0.273 -12.398 1.00 98.19 196 LEU A N 1
ATOM 1318 C CA . LEU A 1 196 ? 1.952 0.444 -11.065 1.00 98.19 196 LEU A CA 1
ATOM 1319 C C . LEU A 1 196 ? 1.612 1.829 -10.499 1.00 98.19 196 LEU A C 1
ATOM 1321 O O . LEU A 1 196 ? 1.091 1.902 -9.394 1.00 98.19 196 LEU A O 1
ATOM 1325 N N . ALA A 1 197 ? 1.760 2.903 -11.284 1.00 98.56 197 ALA A N 1
ATOM 1326 C CA . ALA A 1 197 ? 1.339 4.253 -10.894 1.00 98.56 197 ALA A CA 1
ATOM 1327 C C . ALA A 1 197 ? -0.127 4.300 -10.416 1.00 98.56 197 ALA A C 1
ATOM 1329 O O . ALA A 1 197 ? -0.446 4.907 -9.396 1.00 98.56 197 ALA A O 1
ATOM 1330 N N . ARG A 1 198 ? -1.039 3.610 -11.120 1.00 98.69 198 ARG A N 1
ATOM 1331 C CA . ARG A 1 198 ? -2.456 3.523 -10.728 1.00 98.69 198 ARG A CA 1
ATOM 1332 C C . ARG A 1 198 ? -2.679 2.673 -9.474 1.00 98.69 198 ARG A C 1
ATOM 1334 O O . ARG A 1 198 ? -3.582 2.997 -8.707 1.00 98.69 198 ARG A O 1
ATOM 1341 N N . LEU A 1 199 ? -1.915 1.598 -9.286 1.00 98.62 199 LEU A N 1
ATOM 1342 C CA . LEU A 1 199 ? -1.987 0.769 -8.084 1.00 98.62 199 LEU A CA 1
ATOM 1343 C C . LEU A 1 199 ? -1.513 1.563 -6.862 1.00 98.62 199 LEU A C 1
ATOM 1345 O O . LEU A 1 199 ? -2.279 1.704 -5.916 1.00 98.62 199 LEU A O 1
ATOM 1349 N N . LEU A 1 200 ? -0.323 2.166 -6.931 1.00 98.69 200 LEU A N 1
ATOM 1350 C CA . LEU A 1 200 ? 0.244 3.009 -5.875 1.00 98.69 200 LEU A CA 1
ATOM 1351 C C . LEU A 1 200 ? -0.700 4.171 -5.520 1.00 98.69 200 LEU A C 1
ATOM 1353 O O . LEU A 1 200 ? -1.060 4.335 -4.360 1.00 98.69 200 LEU A O 1
ATOM 1357 N N . ALA A 1 201 ? -1.235 4.897 -6.508 1.00 98.75 201 ALA A N 1
ATOM 1358 C CA . ALA A 1 201 ? -2.223 5.953 -6.251 1.00 98.75 201 ALA A CA 1
ATOM 1359 C C . ALA A 1 201 ? -3.518 5.443 -5.576 1.00 98.75 201 ALA A C 1
ATOM 1361 O O . ALA A 1 201 ? -4.185 6.198 -4.869 1.00 98.75 201 ALA A O 1
ATOM 1362 N N . SER A 1 202 ? -3.888 4.172 -5.777 1.00 98.69 202 SER A N 1
ATOM 1363 C CA . SER A 1 202 ? -5.024 3.543 -5.089 1.00 98.69 202 SER A CA 1
ATOM 1364 C C . SER A 1 202 ? -4.678 3.081 -3.670 1.00 98.69 202 SER A C 1
ATOM 1366 O O . SER A 1 202 ? -5.552 3.127 -2.805 1.00 98.69 202 SER A O 1
ATOM 1368 N N . VAL A 1 203 ? -3.436 2.648 -3.430 1.00 98.50 203 VAL A N 1
ATOM 1369 C CA . VAL A 1 203 ? -2.909 2.281 -2.105 1.00 98.50 203 VAL A CA 1
ATOM 1370 C C . VAL A 1 203 ? -2.808 3.534 -1.231 1.00 98.50 203 VAL A C 1
ATOM 1372 O O . VAL A 1 203 ? -3.484 3.593 -0.208 1.00 98.50 203 VAL A O 1
ATOM 1375 N N . ALA A 1 204 ? -2.162 4.599 -1.717 1.00 98.56 204 ALA A N 1
ATOM 1376 C CA . ALA A 1 204 ? -2.067 5.890 -1.027 1.00 98.56 204 ALA A CA 1
ATOM 1377 C C . ALA A 1 204 ? -3.442 6.473 -0.641 1.00 98.56 204 ALA A C 1
ATOM 1379 O O . ALA A 1 204 ? -3.637 6.989 0.460 1.00 98.56 204 ALA A O 1
ATOM 1380 N N . ALA A 1 205 ? -4.441 6.352 -1.524 1.00 98.56 205 ALA A N 1
ATOM 1381 C CA . ALA A 1 205 ? -5.810 6.768 -1.221 1.00 98.56 205 ALA A CA 1
ATOM 1382 C C . ALA A 1 205 ? -6.490 5.879 -0.155 1.00 98.56 205 ALA A C 1
ATOM 1384 O O . ALA A 1 205 ? -7.293 6.377 0.633 1.00 98.56 205 ALA A O 1
ATOM 1385 N N . SER A 1 206 ? -6.174 4.581 -0.114 1.00 98.25 206 SER A N 1
ATOM 1386 C CA . SER A 1 206 ? -6.664 3.633 0.895 1.00 98.25 206 SER A CA 1
ATOM 1387 C C . SER A 1 206 ? -6.038 3.893 2.269 1.00 98.25 206 SER A C 1
ATOM 1389 O O . SER A 1 206 ? -6.743 3.900 3.280 1.00 98.25 206 SER A O 1
ATOM 1391 N N . GLU A 1 207 ? -4.731 4.149 2.308 1.00 97.94 207 GLU A N 1
ATOM 1392 C CA . GLU A 1 207 ? -3.964 4.498 3.509 1.00 97.94 207 GLU A CA 1
ATOM 1393 C C . GLU A 1 207 ? -4.471 5.819 4.103 1.00 97.94 207 GLU A C 1
ATOM 1395 O O . GLU A 1 207 ? -4.863 5.868 5.270 1.00 97.94 207 GLU A O 1
ATOM 1400 N N . GLN A 1 208 ? -4.623 6.852 3.267 1.00 98.19 208 GLN A N 1
ATOM 1401 C CA . GLN A 1 208 ? -5.139 8.161 3.675 1.00 98.19 208 GLN A CA 1
ATOM 1402 C C . GLN A 1 208 ? -6.601 8.118 4.157 1.00 98.19 208 GLN A C 1
ATOM 1404 O O . GLN A 1 208 ? -6.996 8.938 4.987 1.00 98.19 208 GLN A O 1
ATOM 1409 N N . VAL A 1 209 ? -7.426 7.182 3.667 1.00 98.06 209 VAL A N 1
ATOM 1410 C CA . VAL A 1 209 ? -8.785 6.940 4.196 1.00 98.06 209 VAL A CA 1
ATOM 1411 C C . VAL A 1 209 ? -8.750 6.157 5.510 1.00 98.06 209 VAL A C 1
ATOM 1413 O O . VAL A 1 209 ? -9.575 6.423 6.380 1.00 98.06 209 VAL A O 1
ATOM 1416 N N . SER A 1 210 ? -7.802 5.235 5.682 1.00 96.94 210 SER A N 1
ATOM 1417 C CA . SER A 1 210 ? -7.628 4.473 6.926 1.00 96.94 210 SER A CA 1
ATOM 1418 C C . SER A 1 210 ? -7.155 5.383 8.066 1.00 96.94 210 SER A C 1
ATOM 1420 O O . SER A 1 210 ? -7.741 5.363 9.146 1.00 96.94 210 SER A O 1
ATOM 1422 N N . ALA A 1 211 ? -6.201 6.281 7.791 1.00 97.38 211 ALA A N 1
ATOM 1423 C CA . ALA A 1 211 ? -5.745 7.317 8.723 1.00 97.38 211 ALA A CA 1
ATOM 1424 C C . ALA A 1 211 ? -6.865 8.273 9.183 1.00 97.38 211 ALA A C 1
ATOM 1426 O O . ALA A 1 211 ? -6.806 8.800 10.285 1.00 97.38 211 ALA A O 1
ATOM 1427 N N . GLN A 1 212 ? -7.900 8.489 8.361 1.00 97.50 212 GLN A N 1
ATOM 1428 C CA . GLN A 1 212 ? -9.059 9.336 8.691 1.00 97.50 212 GLN A CA 1
ATOM 1429 C C . GLN A 1 212 ? -10.149 8.628 9.519 1.00 97.50 212 GLN A C 1
ATOM 1431 O O . GLN A 1 212 ? -11.155 9.260 9.849 1.00 97.50 212 GLN A O 1
ATOM 1436 N N . ARG A 1 213 ? -10.006 7.325 9.804 1.00 96.25 213 ARG A N 1
ATOM 1437 C CA . ARG A 1 213 ? -10.975 6.537 10.593 1.00 96.25 213 ARG A CA 1
ATOM 1438 C C . ARG A 1 213 ? -10.502 6.197 12.008 1.00 96.25 213 ARG A C 1
ATOM 1440 O O . ARG A 1 213 ? -11.342 5.787 12.811 1.00 96.25 213 ARG A O 1
ATOM 1447 N N . LEU A 1 214 ? -9.198 6.301 12.263 1.00 92.69 214 LEU A N 1
ATOM 1448 C CA . LEU A 1 214 ? -8.544 6.057 13.554 1.00 92.69 214 LEU A CA 1
ATOM 1449 C C . LEU A 1 214 ? -8.597 7.303 14.458 1.00 92.69 214 LEU A C 1
ATOM 1451 O O . LEU A 1 214 ? -8.601 7.089 15.689 1.00 92.69 214 LEU A O 1
#

pLDDT: mean 75.37, std 23.92, range [30.17, 98.75]

Sequence (214 aa):
MTPHATAADAAPRARRTRPAARAGRLLAVVTVLATGVLAAGCGVRLDTPPPTEPSPDTVEVLRSGAVDDALTVAALVADVTPRVTDPAALAVLGEAAAFAEQHVDALGGVYDSGLEDPTEPEGDVAGEAGTDAPGTGTAAPGADGTTSDPGTTGTSTDAAGTPAPGTATTDDVVTALVGAAERTGAAADASPDARLARLLASVAASEQVSAQRL

Foldseek 3Di:
DDDDDDDDDDDDDPPDDDDDVPVVVVVVVVVVVVVVVVVVVVVVPPPVDDDDQDDDDLQRVLLQVLLVLLVLLLVLLVLALVVDDDPQVNVLSVVSNVLSVVLCVVSPHHDDSVDDDPPPDDDDDDDDDDDDDDYDDDDDDDDDDDDDDPPDPPPPVPPPPSPDRNDRYVVVSLVSLQVSLVSLQVSLVVDPDVVSSVSSPVSSVVSNVSSVSD